Protein AF-A0A4S8LGU5-F1 (afdb_monomer)

Solvent-accessible surface area (backbone atoms only — not comparable to full-atom values): 11257 Å² total; per-residue (Å²): 136,88,89,91,85,83,88,85,84,91,82,89,81,91,75,91,74,92,68,82,79,75,68,78,72,83,74,81,76,80,89,66,81,91,58,53,72,71,56,53,45,39,46,73,50,51,54,79,42,36,88,78,66,39,79,67,40,56,55,53,52,51,53,50,50,52,55,39,56,77,52,76,62,44,67,59,94,80,24,52,68,73,71,65,56,47,43,53,37,57,56,44,37,56,74,63,70,63,66,60,61,85,74,50,74,62,51,38,58,77,8,43,51,92,48,34,85,63,25,42,54,51,18,54,32,62,52,46,51,84,69,53,52,57,48,100,82,64,36,63,50,83,89,64,86,63,79,76,75,63,66,72,61,71,29,43,42,81,47,14,56,53,44,57,56,51,50,52,52,56,44,52,52,54,58,62,77,74,109

Secondary structure (DSSP, 8-state):
----------------------PPP-------TT--HHHHHHHHHHGGGHHHH-HHHHHHHHHHHHHHHHTTT---TT-PPP-TT--HHHHHHHHTTS--SPPPHHHHHHTTGGGHHHHHHHHHHHHS-TTS-B-TTSPBPTT-------GGG---GGGTHHHHHHHHHHHHHHHHHT-

Radius of gy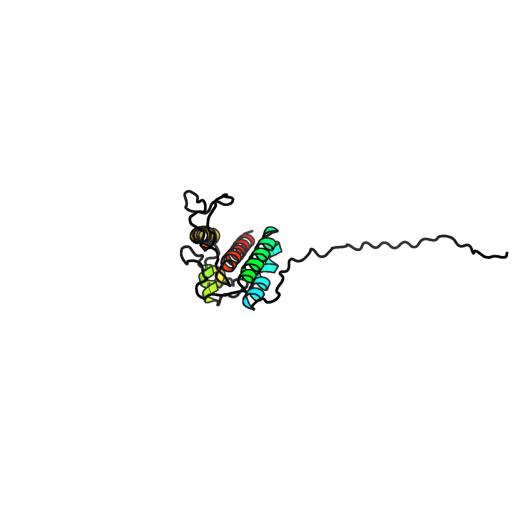ration: 25.74 Å; Cα contacts (8 Å, |Δi|>4): 149; chains: 1; bounding box: 93×63×42 Å

Organism: Dendrothele bispora (strain CBS 962.96) (NCBI:txid1314807)

Sequence (179 aa):
VSPLGTESPTQQVSGGSTHDHTSPTPTFALDCCGWPGWMVAAADYLEPQAGTMGEIWSTLLEEWNIFERWHDFENPKNACYTAAGRPPIVGVWFKGGKRFRALTPKEALDGKIKDLDKTWPLWWSTINPDWRERDNTNKIVLGSDGQGDWLALNKLGPCGILLVIMCLVWWKQLLSDQS

Mean predicted aligned error: 9.74 Å

pLDDT: mean 84.87, std 18.01, range [32.91, 97.0]

Foldseek 3Di:
DDDDDDDDDDDDDDDDDPDPPPPPDPQQDEDCPLPDPQLVQQCVQQSVCDVLVDDVSSVVNRVLVVLCVVVVQDADPPLAFDPVLAQQLVVLCVVVVVGRDDDDPVSCVRSVLVCLVPSLQVSVLVQFDPQADADPVSGGDPPDPGDDDRVSQSGGDSRGVVSNSVSVSSNSVVVVVVD

Structure (mmCIF, N/CA/C/O backbone):
data_AF-A0A4S8LGU5-F1
#
_entry.id   AF-A0A4S8LGU5-F1
#
loop_
_atom_site.group_PDB
_atom_site.id
_atom_site.type_symbol
_atom_site.label_atom_id
_atom_site.label_alt_id
_atom_site.label_comp_id
_atom_site.label_asym_id
_atom_site.label_entity_id
_atom_site.label_seq_id
_atom_site.pdbx_PDB_ins_code
_atom_site.Cartn_x
_atom_site.Cartn_y
_atom_site.Cartn_z
_atom_site.occupancy
_atom_site.B_iso_or_equiv
_atom_site.auth_seq_id
_atom_site.auth_comp_id
_atom_site.auth_asym_id
_atom_site.auth_atom_id
_atom_site.pdbx_PDB_model_num
ATOM 1 N N . VAL A 1 1 ? 75.281 36.074 -16.672 1.00 52.78 1 VAL A N 1
ATOM 2 C CA . VAL A 1 1 ? 75.170 37.493 -16.254 1.00 52.78 1 VAL A CA 1
ATOM 3 C C . VAL A 1 1 ? 74.530 38.244 -17.413 1.00 52.78 1 VAL A C 1
ATOM 5 O O . VAL A 1 1 ? 74.963 37.992 -18.532 1.00 52.78 1 VAL A O 1
ATOM 8 N N . SER A 1 2 ? 73.512 39.073 -17.128 1.00 38.56 2 SER A N 1
ATOM 9 C CA . SER A 1 2 ? 72.532 39.724 -18.044 1.00 38.56 2 SER A CA 1
ATOM 10 C C . SER A 1 2 ? 71.198 38.943 -18.231 1.00 38.56 2 SER A C 1
ATOM 12 O O . SER A 1 2 ? 71.209 37.727 -18.045 1.00 38.56 2 SER A O 1
ATOM 14 N N . PRO A 1 3 ? 70.047 39.621 -18.486 1.00 58.53 3 PRO A N 1
ATOM 15 C CA . PRO A 1 3 ? 69.083 40.038 -17.445 1.00 58.53 3 PRO A CA 1
ATOM 16 C C . PRO A 1 3 ? 67.600 39.899 -17.920 1.00 58.53 3 PRO A C 1
ATOM 18 O O . PRO A 1 3 ? 67.324 39.117 -18.821 1.00 58.53 3 PRO A O 1
ATOM 21 N N . LEU A 1 4 ? 66.700 40.728 -17.362 1.00 36.75 4 LEU A N 1
ATOM 22 C CA . LEU A 1 4 ? 65.302 41.052 -17.732 1.00 36.75 4 LEU A CA 1
ATOM 23 C C . LEU A 1 4 ? 64.187 40.272 -17.009 1.00 36.75 4 LEU A C 1
ATOM 25 O O . LEU A 1 4 ? 63.708 39.242 -17.469 1.00 36.75 4 LEU A O 1
ATOM 29 N N . GLY A 1 5 ? 63.711 40.859 -15.906 1.00 37.34 5 GLY A N 1
ATOM 30 C CA . GLY A 1 5 ? 62.370 40.642 -15.364 1.00 37.34 5 GLY A CA 1
ATOM 31 C C . GLY A 1 5 ? 61.606 41.966 -15.404 1.00 37.34 5 GLY A C 1
ATOM 32 O O . GLY A 1 5 ? 62.040 42.943 -14.798 1.00 37.34 5 GLY A O 1
ATOM 33 N N . THR A 1 6 ? 60.532 41.991 -16.185 1.00 44.94 6 THR A N 1
ATOM 34 C CA . THR A 1 6 ? 59.691 43.146 -16.521 1.00 44.94 6 THR A CA 1
ATOM 35 C C . THR A 1 6 ? 58.651 43.424 -15.431 1.00 44.94 6 THR A C 1
ATOM 37 O O . THR A 1 6 ? 58.059 42.497 -14.882 1.00 44.94 6 THR A O 1
ATOM 40 N N . GLU A 1 7 ? 58.412 44.705 -15.154 1.00 39.94 7 GLU A N 1
ATOM 41 C CA . GLU A 1 7 ? 57.334 45.233 -14.308 1.00 39.94 7 GLU A CA 1
ATOM 42 C C . GLU A 1 7 ? 55.943 45.045 -14.944 1.00 39.94 7 GLU A C 1
ATOM 44 O O . GLU A 1 7 ? 55.801 45.188 -16.159 1.00 39.94 7 GLU A O 1
ATOM 49 N N . SER A 1 8 ? 54.890 44.852 -14.136 1.00 39.22 8 SER A N 1
ATOM 50 C CA . SER A 1 8 ? 53.646 45.641 -14.253 1.00 39.22 8 SER A CA 1
ATOM 51 C C . SER A 1 8 ? 52.657 45.413 -13.095 1.00 39.22 8 SER A C 1
ATOM 53 O O . SER A 1 8 ? 52.675 44.343 -12.484 1.00 39.22 8 SER A O 1
ATOM 55 N N . PRO A 1 9 ? 51.790 46.406 -12.793 1.00 40.59 9 PRO A N 1
ATOM 56 C CA . PRO A 1 9 ? 50.958 46.471 -11.597 1.00 40.59 9 PRO A CA 1
ATOM 57 C C . PRO A 1 9 ? 49.461 46.190 -11.841 1.00 40.59 9 PRO A C 1
ATOM 59 O O . PRO A 1 9 ? 48.946 46.218 -12.955 1.00 40.59 9 PRO A O 1
ATOM 62 N N . THR A 1 10 ? 48.776 45.963 -10.722 1.00 44.22 10 THR A N 1
ATOM 63 C CA . THR A 1 10 ? 47.336 45.806 -10.473 1.00 44.22 10 THR A CA 1
ATOM 64 C C . THR A 1 10 ? 46.408 46.788 -11.205 1.00 44.22 10 THR A C 1
ATOM 66 O O . THR A 1 10 ? 46.589 47.998 -11.093 1.00 44.22 10 THR A O 1
ATOM 69 N N . GLN A 1 11 ? 45.296 46.285 -11.767 1.00 36.84 11 GLN A N 1
ATOM 70 C CA . GLN A 1 11 ? 44.016 47.012 -11.766 1.00 36.84 11 GLN A CA 1
ATOM 71 C C . GLN A 1 11 ? 42.784 46.086 -11.835 1.00 36.84 11 GLN A C 1
ATOM 73 O O . GLN A 1 11 ? 42.754 45.096 -12.560 1.00 36.84 11 GLN A O 1
ATOM 78 N N . GLN A 1 12 ? 41.788 46.441 -11.016 1.00 41.91 12 GLN A N 1
ATOM 79 C CA . GLN A 1 12 ? 40.474 45.824 -10.801 1.00 41.91 12 GLN A CA 1
ATOM 80 C C . GLN A 1 12 ? 39.642 45.615 -12.073 1.00 41.91 12 GLN A C 1
ATOM 82 O O . GLN A 1 12 ? 39.505 46.532 -12.878 1.00 41.91 12 GLN A O 1
ATOM 87 N N . VAL A 1 13 ? 38.897 44.504 -12.110 1.00 35.84 13 VAL A N 1
ATOM 88 C CA . VAL A 1 13 ? 37.562 44.464 -12.723 1.00 35.84 13 VAL A CA 1
ATOM 89 C C . VAL A 1 13 ? 36.585 43.844 -11.728 1.00 35.84 13 VAL A C 1
ATOM 91 O O . VAL A 1 13 ? 36.749 42.716 -11.271 1.00 35.84 13 VAL A O 1
ATOM 94 N N . SER A 1 14 ? 35.591 44.653 -11.373 1.00 44.19 14 SER A N 1
ATOM 95 C CA . SER A 1 14 ? 34.407 44.292 -10.606 1.00 44.19 14 SER A CA 1
ATOM 96 C C . SER A 1 14 ? 33.502 43.404 -11.461 1.00 44.19 14 SER A C 1
ATOM 98 O O . SER A 1 14 ? 33.201 43.752 -12.601 1.00 44.19 14 SER A O 1
ATOM 100 N N . GLY A 1 15 ? 33.055 42.279 -10.912 1.00 32.91 15 GLY A N 1
ATOM 101 C CA . GLY A 1 15 ? 32.087 41.389 -11.542 1.00 32.91 15 GLY A CA 1
ATOM 102 C C . GLY A 1 15 ? 31.271 40.704 -10.462 1.00 32.91 15 GLY A C 1
ATOM 103 O O . GLY A 1 15 ? 31.655 39.650 -9.965 1.00 32.91 15 GLY A O 1
ATOM 104 N N . GLY A 1 16 ? 30.172 41.339 -10.055 1.00 45.22 16 GLY A N 1
ATOM 105 C CA . GLY A 1 16 ? 29.16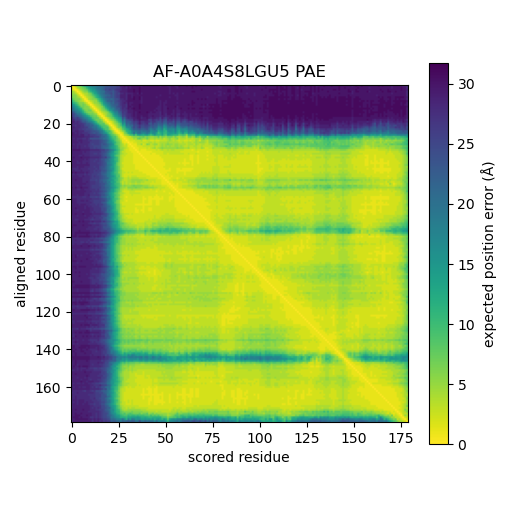1 40.694 -9.231 1.00 45.22 16 GLY A CA 1
ATOM 106 C C . GLY A 1 16 ? 28.587 39.496 -9.978 1.00 45.22 16 GLY A C 1
ATOM 107 O O . GLY A 1 16 ? 28.173 39.616 -11.129 1.00 45.22 16 GLY A O 1
ATOM 108 N N . SER A 1 17 ? 28.560 38.344 -9.321 1.00 36.91 17 SER A N 1
ATOM 109 C CA . SER A 1 17 ? 27.774 37.206 -9.774 1.00 36.91 17 SER A CA 1
ATOM 110 C C . SER A 1 17 ? 27.113 36.574 -8.560 1.00 36.91 17 SER A C 1
ATOM 112 O O . SER A 1 17 ? 27.639 35.675 -7.911 1.00 36.91 17 SER A O 1
ATOM 114 N N . THR A 1 18 ? 25.952 37.124 -8.219 1.00 49.12 18 THR A N 1
ATOM 115 C CA . THR A 1 18 ? 24.884 36.378 -7.565 1.00 49.12 18 THR A CA 1
ATOM 116 C C . THR A 1 18 ? 24.422 35.309 -8.547 1.00 49.12 18 THR A C 1
ATOM 118 O O . THR A 1 18 ? 23.586 35.576 -9.407 1.00 49.12 18 THR A O 1
ATOM 121 N N . HIS A 1 19 ? 24.987 34.113 -8.446 1.00 45.53 19 HIS A N 1
ATOM 122 C CA . HIS A 1 19 ? 24.285 32.920 -8.884 1.00 45.53 19 HIS A CA 1
ATOM 123 C C . HIS A 1 19 ? 23.935 32.124 -7.640 1.00 45.53 19 HIS A C 1
ATOM 125 O O . HIS A 1 19 ? 24.792 31.509 -7.006 1.00 45.53 19 HIS A O 1
ATOM 131 N N . ASP A 1 20 ? 22.651 32.208 -7.294 1.00 47.69 20 ASP A N 1
ATOM 132 C CA . ASP A 1 20 ? 21.954 31.228 -6.483 1.00 47.69 20 ASP A CA 1
ATOM 133 C C . ASP A 1 20 ? 22.363 29.831 -6.945 1.00 47.69 20 ASP A C 1
ATOM 135 O O . ASP A 1 20 ? 21.933 29.337 -7.990 1.00 47.69 20 ASP A O 1
ATOM 139 N N . HIS A 1 21 ? 23.194 29.173 -6.145 1.00 45.38 21 HIS A N 1
ATOM 140 C CA . HIS A 1 21 ? 23.276 27.728 -6.166 1.00 45.38 21 HIS A CA 1
ATOM 141 C C . HIS A 1 21 ? 22.038 27.203 -5.437 1.00 45.38 21 HIS A C 1
ATOM 143 O O . HIS A 1 21 ? 22.097 26.782 -4.284 1.00 45.38 21 HIS A O 1
ATOM 149 N N . THR A 1 22 ? 20.892 27.216 -6.123 1.00 49.59 22 THR A N 1
ATOM 150 C CA . THR A 1 22 ? 19.858 26.220 -5.850 1.00 49.59 22 THR A CA 1
ATOM 151 C C . THR A 1 22 ? 20.441 24.887 -6.300 1.00 49.59 22 THR A C 1
ATOM 153 O O . THR A 1 22 ? 20.295 24.479 -7.451 1.00 49.59 22 THR A O 1
ATOM 156 N N . SER A 1 23 ? 21.194 24.237 -5.412 1.00 45.97 23 SER A N 1
ATOM 157 C CA . SER A 1 23 ? 21.512 22.825 -5.574 1.00 45.97 23 SER A CA 1
ATOM 158 C C . SER A 1 23 ? 20.187 22.101 -5.810 1.00 45.97 23 SER A C 1
ATOM 160 O O . SER A 1 23 ? 19.266 22.303 -5.013 1.00 45.97 23 SER A O 1
ATOM 162 N N . PRO A 1 24 ? 20.035 21.315 -6.891 1.00 52.25 24 PRO A N 1
ATOM 163 C CA . PRO A 1 24 ? 18.843 20.504 -7.047 1.00 52.25 24 PRO A CA 1
ATOM 164 C C . PRO A 1 24 ? 18.758 19.619 -5.809 1.00 52.25 24 PRO A C 1
ATOM 166 O O . PRO A 1 24 ? 19.677 18.845 -5.530 1.00 52.25 24 PRO A O 1
ATOM 169 N N . THR A 1 25 ? 17.689 19.790 -5.030 1.00 51.25 25 THR A N 1
ATOM 170 C CA . THR A 1 25 ? 17.350 18.868 -3.952 1.00 51.25 25 THR A CA 1
ATOM 171 C C . THR A 1 25 ? 17.427 17.467 -4.547 1.00 51.25 25 THR A C 1
ATOM 173 O O . THR A 1 25 ? 16.797 17.249 -5.590 1.00 51.25 25 THR A O 1
ATOM 176 N N . PRO A 1 26 ? 18.222 16.546 -3.973 1.00 53.38 26 PRO A N 1
ATOM 177 C CA . PRO A 1 26 ? 18.333 15.202 -4.509 1.00 53.38 26 PRO A CA 1
ATOM 178 C C . PRO A 1 26 ? 16.923 14.628 -4.612 1.00 53.38 26 PRO A C 1
ATOM 180 O O . PRO A 1 26 ? 16.218 14.465 -3.617 1.00 53.38 26 PRO A O 1
ATOM 183 N N . THR A 1 27 ? 16.479 14.442 -5.852 1.00 71.31 27 THR A N 1
ATOM 184 C CA . THR A 1 27 ? 15.183 13.851 -6.143 1.00 71.31 27 THR A CA 1
ATOM 185 C C . THR A 1 27 ? 15.343 12.377 -5.837 1.00 71.31 27 THR A C 1
ATOM 187 O O . THR A 1 27 ? 16.188 11.713 -6.433 1.00 71.31 27 THR A O 1
ATOM 190 N N . PHE A 1 28 ? 14.605 11.904 -4.838 1.00 80.62 28 PHE A N 1
ATOM 191 C CA . PHE A 1 28 ? 14.534 10.489 -4.517 1.00 80.62 28 PHE A CA 1
ATOM 192 C C . PHE A 1 28 ?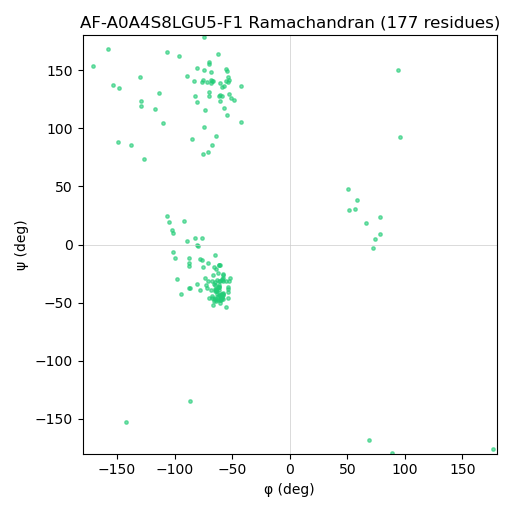 14.169 9.693 -5.778 1.00 80.62 28 PHE A C 1
ATOM 194 O O . PHE A 1 28 ? 13.213 10.055 -6.462 1.00 80.62 28 PHE A O 1
ATOM 201 N N . ALA A 1 29 ? 14.937 8.645 -6.075 1.00 85.88 29 ALA A N 1
ATOM 202 C CA . ALA A 1 29 ? 14.704 7.749 -7.202 1.00 85.88 29 ALA A CA 1
ATOM 203 C C . ALA A 1 29 ? 15.179 6.338 -6.841 1.00 85.88 29 ALA A C 1
ATOM 205 O O . ALA A 1 29 ? 16.272 6.169 -6.292 1.00 85.88 29 ALA A O 1
ATOM 206 N N . LEU A 1 30 ? 14.367 5.331 -7.149 1.00 88.94 30 LEU A N 1
ATOM 207 C CA . LEU A 1 30 ? 14.681 3.932 -6.880 1.00 88.94 30 LEU A CA 1
ATOM 208 C C . LEU A 1 30 ? 15.615 3.342 -7.952 1.00 88.94 30 LEU A C 1
ATOM 210 O O . LEU A 1 30 ? 15.602 3.735 -9.118 1.00 88.94 30 LEU A O 1
ATOM 214 N N . ASP A 1 31 ? 16.414 2.340 -7.571 1.00 90.56 31 ASP A N 1
ATOM 215 C CA . ASP A 1 31 ? 17.139 1.513 -8.543 1.00 90.56 31 ASP A CA 1
ATOM 216 C C . ASP A 1 31 ? 16.172 0.547 -9.246 1.00 90.56 31 ASP A C 1
ATOM 218 O O . ASP A 1 31 ? 15.830 -0.514 -8.713 1.00 90.56 31 ASP A O 1
ATOM 222 N N . CYS A 1 32 ? 15.780 0.908 -10.468 1.00 90.38 32 CYS A N 1
ATOM 223 C CA . CYS A 1 32 ? 14.831 0.159 -11.291 1.00 90.38 32 CYS A CA 1
ATOM 224 C C . CYS A 1 32 ? 15.447 -1.022 -12.066 1.00 90.38 32 CYS A C 1
ATOM 226 O O . CYS A 1 32 ? 14.779 -1.623 -12.915 1.00 90.38 32 CYS A O 1
ATOM 228 N N . CYS A 1 33 ? 16.726 -1.350 -11.851 1.00 91.88 33 CYS A N 1
ATOM 229 C CA . CYS A 1 33 ? 17.395 -2.412 -12.599 1.00 91.88 33 CYS A CA 1
ATOM 230 C C . CYS A 1 33 ? 16.683 -3.768 -12.429 1.00 91.88 33 CYS A C 1
ATOM 232 O O . CYS A 1 33 ? 16.434 -4.230 -11.315 1.00 91.88 33 CYS A O 1
ATOM 234 N N . GLY A 1 34 ? 16.359 -4.417 -13.554 1.00 91.69 34 GLY A N 1
ATOM 235 C CA . GLY A 1 34 ? 15.733 -5.744 -13.582 1.00 91.69 34 GLY A CA 1
ATOM 236 C C . GLY A 1 34 ? 14.251 -5.778 -13.199 1.00 91.69 34 GLY A C 1
ATOM 237 O O . GLY A 1 34 ? 13.676 -6.862 -13.130 1.00 91.69 34 GLY A O 1
ATOM 238 N N . TRP A 1 35 ? 13.618 -4.626 -12.967 1.00 96.06 35 TRP A N 1
ATOM 239 C CA . TRP A 1 35 ? 12.231 -4.591 -12.525 1.00 96.06 35 TRP A CA 1
ATOM 240 C C . TRP A 1 35 ? 11.239 -5.102 -13.577 1.00 96.06 35 TRP A C 1
ATOM 242 O O . TRP A 1 35 ? 11.335 -4.761 -14.762 1.00 96.06 35 TRP A O 1
ATOM 252 N N . PRO A 1 36 ? 10.202 -5.844 -13.154 1.00 95.81 36 PRO A N 1
ATOM 253 C CA . PRO A 1 36 ? 9.061 -6.124 -14.007 1.00 95.81 36 PRO A CA 1
ATOM 254 C C . PRO A 1 36 ? 8.221 -4.857 -14.225 1.00 95.81 36 PRO A C 1
ATOM 256 O O . PRO A 1 36 ? 8.159 -3.962 -13.380 1.00 95.81 36 PRO A O 1
ATOM 259 N N . GLY A 1 37 ? 7.474 -4.812 -15.332 1.00 95.06 37 GLY A N 1
ATOM 260 C CA . GLY A 1 37 ? 6.710 -3.618 -15.718 1.00 95.06 37 GLY A CA 1
ATOM 261 C C . GLY A 1 37 ? 5.680 -3.131 -14.687 1.00 95.06 37 GLY A C 1
ATOM 262 O O . GLY A 1 37 ? 5.374 -1.945 -14.650 1.00 95.06 37 GLY A O 1
ATOM 263 N N . TRP A 1 38 ? 5.160 -4.008 -13.819 1.00 94.00 38 TRP A N 1
ATOM 264 C CA . TRP A 1 38 ? 4.237 -3.595 -12.755 1.00 94.00 38 TRP A CA 1
ATOM 265 C C . TRP A 1 38 ? 4.932 -2.797 -11.645 1.00 94.00 38 TRP A C 1
ATOM 267 O O . TRP A 1 38 ? 4.298 -1.930 -11.054 1.00 94.00 38 TRP A O 1
ATOM 277 N N . MET A 1 39 ? 6.207 -3.077 -11.372 1.00 95.69 39 MET A N 1
ATOM 278 C CA . MET A 1 39 ? 6.980 -2.390 -10.339 1.00 95.69 39 MET A CA 1
ATOM 279 C C . MET A 1 39 ? 7.439 -1.022 -10.840 1.00 95.69 39 MET A C 1
ATOM 281 O O . MET A 1 39 ? 7.296 -0.043 -10.117 1.00 95.69 39 MET A O 1
ATOM 285 N N . VAL A 1 40 ? 7.835 -0.937 -12.120 1.00 96.19 40 VAL A N 1
ATOM 286 C CA . VAL A 1 40 ? 8.073 0.343 -12.815 1.00 96.19 40 VAL A CA 1
ATOM 287 C C . VAL A 1 40 ? 6.827 1.226 -12.744 1.00 96.19 40 VAL A C 1
ATOM 289 O O . VAL A 1 40 ? 6.883 2.331 -12.221 1.00 96.19 40 VAL A O 1
ATOM 292 N N . ALA A 1 41 ? 5.669 0.703 -13.163 1.00 96.00 41 ALA A N 1
ATOM 293 C CA . ALA A 1 41 ? 4.419 1.461 -13.127 1.00 96.00 41 ALA A CA 1
ATOM 294 C C . ALA A 1 41 ? 4.006 1.881 -11.702 1.00 96.00 41 ALA A C 1
ATOM 296 O O . ALA A 1 41 ? 3.370 2.918 -11.524 1.00 96.00 41 ALA A O 1
ATOM 297 N N . ALA A 1 42 ? 4.335 1.077 -10.687 1.00 96.25 42 ALA A N 1
ATOM 298 C CA . ALA A 1 42 ? 4.098 1.433 -9.296 1.00 96.25 42 ALA A CA 1
ATOM 299 C C . ALA A 1 42 ? 5.023 2.567 -8.831 1.00 96.25 42 ALA A C 1
ATOM 301 O O . ALA A 1 42 ? 4.533 3.526 -8.241 1.00 96.25 42 ALA A O 1
ATOM 302 N N . ALA A 1 43 ? 6.322 2.500 -9.124 1.00 95.69 43 ALA A N 1
ATOM 303 C CA . ALA A 1 43 ? 7.273 3.549 -8.763 1.00 95.69 43 ALA A CA 1
ATOM 304 C C . ALA A 1 43 ? 6.964 4.881 -9.456 1.00 95.69 43 ALA A C 1
ATOM 306 O O . ALA A 1 43 ? 6.901 5.900 -8.771 1.00 95.69 43 ALA A O 1
ATOM 307 N N . ASP A 1 44 ? 6.623 4.859 -10.751 1.00 95.38 44 ASP A N 1
ATOM 308 C CA . ASP A 1 44 ? 6.184 6.047 -11.505 1.00 95.38 44 ASP A CA 1
ATOM 309 C C . ASP A 1 44 ? 5.024 6.781 -10.806 1.00 95.38 44 ASP A C 1
ATOM 311 O O . ASP A 1 44 ? 4.884 8.002 -10.899 1.00 95.38 44 ASP A O 1
ATOM 315 N N . TYR A 1 45 ? 4.173 6.039 -10.091 1.00 95.69 45 TYR A N 1
ATOM 316 C CA . TYR A 1 45 ? 3.076 6.599 -9.309 1.00 95.69 45 TYR A CA 1
ATOM 317 C C . TYR A 1 45 ? 3.480 7.011 -7.881 1.00 95.69 45 TYR A C 1
ATOM 319 O O . TYR A 1 45 ? 2.966 8.015 -7.373 1.00 95.69 45 TYR A O 1
ATOM 327 N N . LEU A 1 46 ? 4.357 6.247 -7.222 1.00 95.62 46 LEU A N 1
ATOM 328 C CA . LEU A 1 46 ? 4.699 6.388 -5.800 1.00 95.62 46 LEU A CA 1
ATOM 329 C C . LEU A 1 46 ? 5.837 7.380 -5.519 1.00 95.62 46 LEU A C 1
ATOM 331 O O . LEU A 1 46 ? 5.763 8.095 -4.518 1.00 95.62 46 LEU A O 1
ATOM 335 N N . GLU A 1 47 ? 6.864 7.453 -6.367 1.00 94.31 47 GLU A N 1
ATOM 336 C CA . GLU A 1 47 ? 8.000 8.372 -6.184 1.00 94.31 47 GLU A CA 1
ATOM 337 C C . GLU A 1 47 ? 7.563 9.846 -6.138 1.00 94.31 47 GLU A C 1
ATOM 339 O O . GLU A 1 47 ? 7.963 10.549 -5.203 1.00 94.31 47 GLU A O 1
ATOM 344 N N . PRO A 1 48 ? 6.654 10.329 -7.017 1.00 92.94 48 PRO A N 1
ATOM 345 C CA . PRO A 1 48 ? 6.175 11.711 -6.950 1.00 92.94 48 PRO A CA 1
ATOM 346 C C . PRO A 1 48 ? 5.447 12.059 -5.643 1.00 92.94 48 PRO A C 1
ATOM 348 O O . PRO A 1 48 ? 5.287 13.235 -5.323 1.00 92.94 48 PRO A O 1
ATOM 351 N N . GLN A 1 49 ? 5.000 11.060 -4.869 1.00 91.88 49 GLN A N 1
ATOM 352 C CA . GLN A 1 49 ? 4.308 11.287 -3.598 1.00 91.88 49 GLN A CA 1
ATOM 353 C C . GLN A 1 49 ? 5.269 11.647 -2.454 1.00 91.88 49 GLN A C 1
ATOM 355 O O . GLN A 1 49 ? 4.801 12.126 -1.418 1.00 91.88 49 GLN A O 1
ATOM 360 N N . ALA A 1 50 ? 6.589 11.475 -2.620 1.00 91.25 50 ALA A N 1
ATOM 361 C CA . ALA A 1 50 ? 7.585 11.688 -1.563 1.00 91.25 50 ALA A CA 1
ATOM 362 C C . ALA A 1 50 ? 7.485 13.072 -0.902 1.00 91.25 50 ALA A C 1
ATOM 364 O O . ALA A 1 50 ? 7.508 13.175 0.324 1.00 91.25 50 ALA A O 1
ATOM 365 N N . GLY A 1 51 ? 7.251 14.124 -1.696 1.00 87.69 51 GLY A N 1
ATOM 366 C CA . GLY A 1 51 ? 7.085 15.488 -1.181 1.00 87.69 51 GLY A CA 1
ATOM 367 C C . GLY A 1 51 ? 5.881 15.666 -0.245 1.00 87.69 51 GLY A C 1
ATOM 368 O O . GLY A 1 51 ? 5.884 16.557 0.598 1.00 87.69 51 GLY A O 1
ATOM 369 N N . THR A 1 52 ? 4.861 14.810 -0.357 1.00 89.56 52 THR A N 1
ATOM 370 C CA . THR A 1 52 ? 3.649 14.863 0.484 1.00 89.56 52 THR A CA 1
ATOM 371 C C . THR A 1 52 ? 3.686 13.886 1.658 1.00 89.56 52 THR A C 1
ATOM 373 O O . THR A 1 52 ? 3.082 14.153 2.700 1.00 89.56 52 THR A O 1
ATOM 376 N N . MET A 1 53 ? 4.386 12.760 1.503 1.00 91.56 53 MET A N 1
ATOM 377 C CA . MET A 1 53 ? 4.417 11.665 2.477 1.00 91.56 53 MET A CA 1
ATOM 378 C C . MET A 1 53 ? 5.506 11.840 3.549 1.00 91.56 53 MET A C 1
ATOM 380 O O . MET A 1 53 ? 5.390 11.251 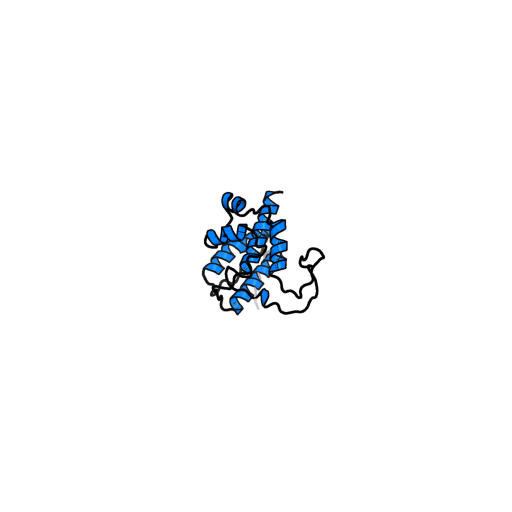4.623 1.00 91.56 53 MET A O 1
ATOM 384 N N . GLY A 1 54 ? 6.507 12.692 3.300 1.00 88.81 54 GLY A N 1
ATOM 385 C CA . GLY A 1 54 ? 7.576 13.019 4.249 1.00 88.81 54 GLY A CA 1
ATOM 386 C C . GLY A 1 54 ? 8.785 12.083 4.164 1.00 88.81 54 GLY A C 1
ATOM 387 O O . GLY A 1 54 ? 8.820 11.160 3.359 1.00 88.81 54 GLY A O 1
ATOM 388 N N . GLU A 1 55 ? 9.790 12.323 5.008 1.00 85.69 55 GLU A N 1
ATOM 389 C CA . GLU A 1 55 ? 11.130 11.717 4.883 1.00 85.69 55 GLU A CA 1
ATOM 390 C C . GLU A 1 55 ? 11.141 10.182 4.991 1.00 85.69 55 GLU A C 1
ATOM 392 O O . GLU A 1 55 ? 11.865 9.516 4.255 1.00 85.69 55 GLU A O 1
ATOM 397 N N . ILE A 1 56 ? 10.287 9.602 5.843 1.00 91.56 56 ILE A N 1
ATOM 398 C CA . ILE A 1 56 ? 10.183 8.140 6.034 1.00 91.56 56 ILE A CA 1
ATOM 399 C C . ILE A 1 56 ? 9.668 7.430 4.767 1.00 91.56 56 ILE A C 1
ATOM 401 O O . ILE A 1 56 ? 9.866 6.227 4.600 1.00 91.56 56 ILE A O 1
ATOM 405 N N . TRP A 1 57 ? 9.018 8.157 3.854 1.00 95.00 57 TRP A N 1
ATOM 406 C CA . TRP A 1 57 ? 8.466 7.589 2.627 1.00 95.00 57 TRP A CA 1
ATOM 407 C C . TRP A 1 57 ? 9.533 6.994 1.714 1.00 95.00 57 TRP A C 1
ATOM 409 O O . TRP A 1 57 ? 9.358 5.884 1.217 1.00 95.00 57 TRP A O 1
ATOM 419 N N . SER A 1 58 ? 10.642 7.707 1.525 1.00 93.56 58 SER A N 1
ATOM 420 C CA . SER A 1 58 ? 11.753 7.243 0.693 1.00 93.56 58 SER A CA 1
ATOM 421 C C . SER A 1 58 ? 12.318 5.928 1.225 1.00 93.56 58 SER A C 1
ATOM 423 O O . SER A 1 58 ? 12.432 4.963 0.476 1.00 93.56 58 SER A O 1
ATOM 425 N N . THR A 1 59 ? 12.538 5.846 2.542 1.00 94.38 59 THR A N 1
ATOM 426 C CA . THR A 1 59 ? 12.974 4.612 3.208 1.00 94.38 59 THR A CA 1
ATOM 427 C C . THR A 1 59 ? 11.961 3.483 3.026 1.00 94.38 59 THR A C 1
ATOM 429 O O . THR A 1 59 ? 12.342 2.367 2.697 1.00 94.38 59 THR A O 1
ATOM 432 N N . LEU A 1 60 ? 10.659 3.750 3.175 1.00 96.12 60 LEU A N 1
ATOM 433 C CA . LEU A 1 60 ? 9.623 2.736 2.944 1.00 96.12 60 LEU A CA 1
ATOM 434 C C . LEU A 1 60 ? 9.673 2.173 1.515 1.00 96.12 60 LEU A C 1
ATOM 436 O O . LEU A 1 60 ? 9.519 0.967 1.327 1.00 96.12 60 LEU A O 1
ATOM 440 N N . LEU A 1 61 ? 9.866 3.032 0.512 1.00 96.62 61 LEU A N 1
ATOM 441 C CA . LEU A 1 61 ? 9.944 2.607 -0.884 1.00 96.62 61 LEU A CA 1
ATOM 442 C C . LEU A 1 61 ? 11.245 1.855 -1.198 1.00 96.62 61 LEU A C 1
ATOM 444 O O . LEU A 1 61 ? 11.207 0.883 -1.952 1.00 96.62 61 LEU A O 1
ATOM 448 N N . GLU A 1 62 ? 12.372 2.257 -0.609 1.00 95.12 62 GLU A N 1
ATOM 449 C CA . GLU A 1 62 ? 13.648 1.534 -0.709 1.00 95.12 62 GLU A CA 1
ATOM 450 C C . GLU A 1 62 ? 13.544 0.129 -0.106 1.00 95.12 62 GLU A C 1
ATOM 452 O O . GLU A 1 62 ? 13.905 -0.849 -0.761 1.00 95.12 62 GLU A O 1
ATOM 457 N N . GLU A 1 63 ? 12.984 0.011 1.098 1.00 96.00 63 GLU A N 1
ATOM 458 C CA . GLU A 1 63 ? 12.788 -1.274 1.776 1.00 96.00 63 GLU A CA 1
ATOM 459 C C . GLU A 1 63 ? 11.813 -2.173 1.012 1.00 96.00 63 GLU A C 1
ATOM 461 O O . GLU A 1 63 ? 12.051 -3.371 0.858 1.00 96.00 63 GLU A O 1
ATOM 466 N N . TRP A 1 64 ? 10.738 -1.605 0.458 1.00 96.31 64 TRP A N 1
ATOM 467 C CA . TRP A 1 64 ? 9.851 -2.342 -0.439 1.00 96.31 64 TRP A CA 1
ATOM 468 C C . TRP A 1 64 ? 10.587 -2.843 -1.691 1.00 96.31 64 TRP A C 1
ATOM 470 O O . TRP A 1 64 ? 10.420 -4.005 -2.066 1.00 96.31 64 TRP A O 1
ATOM 480 N N . ASN A 1 65 ? 11.435 -2.015 -2.312 1.00 96.00 65 ASN A N 1
ATOM 481 C CA . ASN A 1 65 ? 12.233 -2.429 -3.467 1.00 96.00 65 ASN A CA 1
ATOM 482 C C . ASN A 1 65 ? 13.182 -3.588 -3.128 1.00 96.00 65 ASN A C 1
ATOM 484 O O . ASN A 1 65 ? 13.221 -4.587 -3.847 1.00 96.00 65 ASN A O 1
ATOM 488 N N . ILE A 1 66 ? 13.913 -3.480 -2.016 1.00 96.06 66 ILE A N 1
ATOM 489 C CA . ILE A 1 66 ? 14.807 -4.537 -1.526 1.00 96.06 66 ILE A CA 1
ATOM 490 C C . ILE A 1 66 ? 14.018 -5.821 -1.263 1.00 96.06 66 ILE A C 1
ATOM 492 O O . ILE A 1 66 ? 14.435 -6.897 -1.694 1.00 96.06 66 ILE A O 1
ATOM 496 N N . PHE A 1 67 ? 12.864 -5.709 -0.604 1.00 95.69 67 PHE A N 1
ATOM 497 C CA . PHE A 1 67 ? 12.002 -6.839 -0.277 1.00 95.69 67 PHE A CA 1
ATOM 498 C C . PHE A 1 67 ? 11.522 -7.598 -1.522 1.00 95.69 67 PHE A C 1
ATOM 500 O O . PHE A 1 67 ? 11.636 -8.824 -1.564 1.00 95.69 67 PHE A O 1
ATOM 507 N N . GLU A 1 68 ? 11.028 -6.902 -2.550 1.00 96.56 68 GLU A N 1
ATOM 508 C CA . GLU A 1 68 ? 10.584 -7.548 -3.796 1.00 96.56 68 GLU A CA 1
ATOM 509 C C . GLU A 1 68 ? 11.766 -8.133 -4.580 1.00 96.56 68 GLU A C 1
ATOM 511 O O . GLU A 1 68 ? 11.666 -9.237 -5.116 1.00 96.56 68 GLU A O 1
ATOM 516 N N . ARG A 1 69 ? 12.910 -7.433 -4.611 1.00 95.62 69 ARG A N 1
ATOM 517 C CA . ARG A 1 69 ? 14.129 -7.914 -5.278 1.00 95.62 69 ARG A CA 1
ATOM 518 C C . ARG A 1 69 ? 14.676 -9.181 -4.626 1.00 95.62 69 ARG A C 1
ATOM 520 O O . ARG A 1 69 ? 15.129 -10.072 -5.334 1.00 95.62 69 ARG A O 1
ATOM 527 N N . TRP A 1 70 ? 14.617 -9.287 -3.299 1.00 95.50 70 TRP A N 1
ATOM 528 C CA . TRP A 1 70 ? 15.055 -10.486 -2.577 1.00 95.50 70 TRP A CA 1
ATOM 529 C C . TRP A 1 70 ? 14.218 -11.729 -2.914 1.00 95.50 70 TRP A C 1
ATOM 531 O O . TRP A 1 70 ? 14.690 -12.851 -2.749 1.00 95.50 70 TRP A O 1
ATOM 541 N N . HIS A 1 71 ? 13.006 -11.526 -3.431 1.00 94.25 71 HIS A N 1
ATOM 542 C CA . HIS A 1 71 ? 12.125 -12.586 -3.909 1.00 94.25 71 HIS A CA 1
ATOM 543 C C . HIS A 1 71 ? 12.041 -12.639 -5.442 1.00 94.25 71 HIS A C 1
ATOM 545 O O . HIS A 1 71 ? 11.027 -13.080 -5.980 1.00 94.25 71 HIS A O 1
ATOM 551 N N . ASP A 1 72 ? 13.058 -12.137 -6.153 1.00 94.88 72 ASP A N 1
ATOM 552 C CA . ASP A 1 72 ? 13.141 -12.152 -7.621 1.00 94.88 72 ASP A CA 1
ATOM 553 C C . ASP A 1 72 ? 11.890 -11.582 -8.324 1.00 94.88 72 ASP A C 1
ATOM 555 O O . ASP A 1 72 ? 11.525 -11.978 -9.435 1.00 94.88 72 ASP A O 1
ATOM 559 N N . PHE A 1 73 ? 11.213 -10.634 -7.666 1.00 93.88 73 PHE A N 1
ATOM 560 C CA . PHE A 1 73 ? 9.971 -10.011 -8.124 1.00 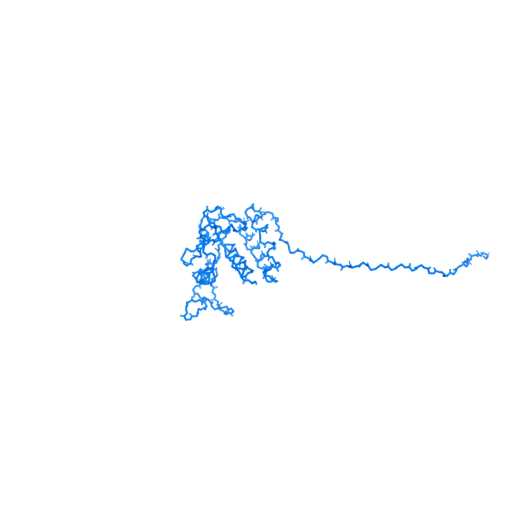93.88 73 PHE A CA 1
ATOM 561 C C . PHE A 1 73 ? 8.831 -11.005 -8.409 1.00 93.88 73 PHE A C 1
ATOM 563 O O . PHE A 1 73 ? 7.981 -10.766 -9.282 1.00 93.88 73 PHE A O 1
ATOM 570 N N . GLU A 1 74 ? 8.798 -12.127 -7.687 1.00 92.44 74 GLU A N 1
ATOM 571 C CA . GLU A 1 74 ? 7.730 -13.112 -7.792 1.00 92.44 74 GLU A CA 1
ATOM 572 C C . GLU A 1 74 ? 6.345 -12.473 -7.595 1.00 92.44 74 GLU A C 1
ATOM 574 O O . GLU A 1 74 ? 6.103 -11.648 -6.716 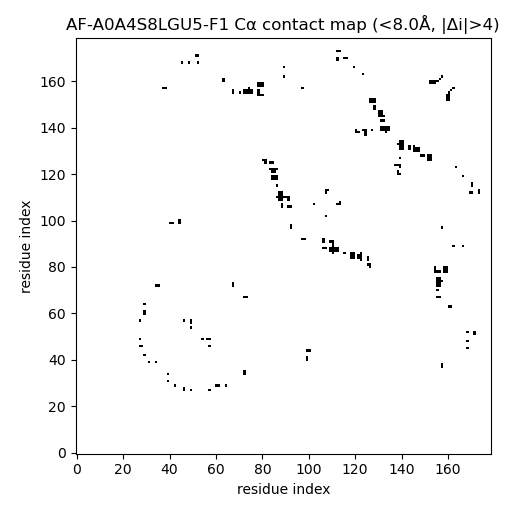1.00 92.44 74 GLU A O 1
ATOM 579 N N . ASN A 1 75 ? 5.375 -12.908 -8.403 1.00 89.75 75 ASN A N 1
ATOM 580 C CA . ASN A 1 75 ? 3.985 -12.460 -8.302 1.00 89.75 75 ASN A CA 1
ATOM 581 C C . ASN A 1 75 ? 3.040 -13.668 -8.200 1.00 89.75 75 ASN A C 1
ATOM 583 O O . ASN A 1 75 ? 2.365 -14.029 -9.177 1.00 89.75 75 ASN A O 1
ATOM 587 N N . PRO A 1 76 ? 3.000 -14.343 -7.037 1.00 88.81 76 PRO A N 1
ATOM 588 C CA . PRO A 1 76 ? 2.164 -15.513 -6.860 1.00 88.81 76 PRO A CA 1
ATOM 589 C C . PRO A 1 76 ? 0.681 -15.133 -6.868 1.00 88.81 76 PRO A C 1
ATOM 591 O O . PRO A 1 76 ? 0.250 -14.155 -6.256 1.00 88.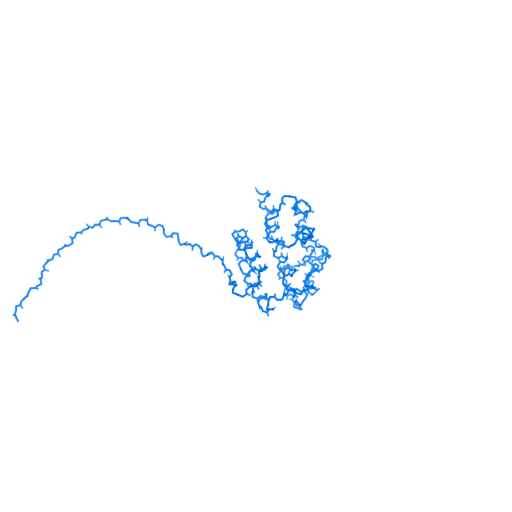81 76 PRO A O 1
ATOM 594 N N . LYS A 1 77 ? -0.154 -15.978 -7.483 1.00 81.75 77 LYS A N 1
ATOM 595 C CA . LYS A 1 77 ? -1.611 -15.749 -7.580 1.00 81.75 77 LYS A CA 1
ATOM 596 C C . LYS A 1 77 ? -2.308 -15.600 -6.217 1.00 81.75 77 LYS A C 1
ATOM 598 O O . LYS A 1 77 ? -3.331 -14.927 -6.135 1.00 81.75 77 LYS A O 1
ATOM 603 N N . ASN A 1 78 ? -1.743 -16.187 -5.160 1.00 80.00 78 ASN A N 1
ATOM 604 C CA . ASN A 1 78 ? -2.306 -16.213 -3.804 1.00 80.00 78 ASN A CA 1
ATOM 605 C C . ASN A 1 78 ? -1.597 -15.251 -2.831 1.00 80.00 78 ASN A C 1
ATOM 607 O O . ASN A 1 78 ? -1.705 -15.407 -1.616 1.00 80.00 78 ASN A O 1
ATOM 611 N N . ALA A 1 79 ? -0.868 -14.258 -3.348 1.00 86.44 79 ALA A N 1
ATOM 612 C CA . ALA A 1 79 ? -0.119 -13.309 -2.528 1.00 86.44 79 ALA A CA 1
ATOM 613 C C . ALA A 1 79 ? -0.973 -12.174 -1.935 1.00 86.44 79 ALA A C 1
ATOM 615 O O . ALA A 1 79 ? -0.453 -11.329 -1.225 1.00 86.44 79 ALA A O 1
ATOM 616 N N . CYS A 1 80 ? -2.280 -12.106 -2.196 1.00 92.44 80 CYS A N 1
ATOM 617 C CA . CYS A 1 80 ? -3.101 -11.034 -1.629 1.00 92.44 80 CYS A CA 1
ATOM 618 C C . CYS A 1 80 ? -3.406 -11.293 -0.143 1.00 92.44 80 CYS A C 1
ATOM 620 O O . CYS A 1 80 ? -3.754 -12.411 0.244 1.00 92.44 80 CYS A O 1
ATOM 622 N N . TYR A 1 81 ? -3.366 -10.243 0.676 1.00 94.81 81 TYR A N 1
ATOM 623 C CA . TYR A 1 81 ? -3.873 -10.303 2.048 1.00 94.81 81 TYR A CA 1
ATOM 624 C C . TYR A 1 81 ? -5.380 -10.608 2.108 1.00 94.81 81 TYR A C 1
ATOM 626 O O . TYR A 1 81 ? -6.119 -10.449 1.125 1.00 94.81 81 TYR A O 1
ATOM 634 N N . THR A 1 82 ? -5.845 -11.007 3.298 1.00 94.38 82 THR A N 1
ATOM 635 C CA . THR A 1 82 ? -7.260 -11.303 3.555 1.00 94.38 82 THR A CA 1
ATOM 636 C C . THR A 1 82 ? -8.184 -10.138 3.187 1.00 94.38 82 THR A C 1
ATOM 638 O O . THR A 1 82 ? -7.835 -8.956 3.262 1.00 94.38 82 THR A O 1
ATOM 641 N N . ALA A 1 83 ? -9.401 -10.503 2.776 1.00 94.88 83 ALA A N 1
ATOM 642 C CA . ALA A 1 83 ? -10.479 -9.570 2.490 1.00 94.88 83 ALA A CA 1
ATOM 643 C C . ALA A 1 83 ? -11.139 -8.989 3.741 1.00 94.88 83 ALA A C 1
ATOM 645 O O . ALA A 1 83 ? -11.824 -7.973 3.634 1.00 94.88 83 ALA A O 1
ATOM 646 N N . ALA A 1 84 ? -10.980 -9.645 4.890 1.00 95.00 84 ALA A N 1
ATOM 647 C CA . ALA A 1 84 ? -11.643 -9.255 6.124 1.00 95.00 84 ALA A CA 1
ATOM 648 C C . ALA A 1 84 ? -11.224 -7.836 6.533 1.00 95.00 84 ALA A C 1
ATOM 650 O O . ALA A 1 84 ? -10.038 -7.544 6.644 1.00 95.00 84 ALA A O 1
ATOM 651 N N . GLY A 1 85 ? -12.201 -6.940 6.692 1.00 92.88 85 GLY A N 1
ATOM 652 C CA . GLY A 1 85 ? -11.971 -5.537 7.056 1.00 92.88 85 GLY A CA 1
ATOM 653 C C . GLY A 1 85 ? -11.360 -4.657 5.958 1.00 92.88 85 GLY A C 1
ATOM 654 O O . GLY A 1 85 ? -11.220 -3.459 6.175 1.00 92.88 85 GLY A O 1
ATOM 655 N N . ARG A 1 86 ? -11.024 -5.212 4.784 1.00 95.94 86 ARG A N 1
ATOM 656 C CA . ARG A 1 86 ? -10.319 -4.502 3.706 1.00 95.94 86 ARG A CA 1
ATOM 657 C C . ARG A 1 86 ? -11.084 -3.264 3.216 1.00 95.94 86 ARG A C 1
ATOM 659 O O . ARG A 1 86 ? -12.279 -3.386 2.931 1.00 95.94 86 ARG A O 1
ATOM 666 N N . PRO A 1 87 ? -10.409 -2.111 3.019 1.00 97.00 87 PRO A N 1
ATOM 667 C CA . PRO A 1 87 ? -11.065 -0.917 2.504 1.00 97.00 87 PRO A CA 1
ATOM 668 C C . PRO A 1 87 ? -11.741 -1.154 1.142 1.00 97.00 87 PRO A C 1
ATOM 670 O O . PRO A 1 87 ? -11.126 -1.760 0.254 1.00 97.00 87 PRO A O 1
ATOM 673 N N . PRO A 1 88 ? -12.974 -0.654 0.921 1.00 96.50 88 PRO A N 1
ATOM 674 C CA . PRO A 1 88 ? -13.700 -0.871 -0.333 1.00 96.50 88 PRO A CA 1
ATOM 675 C C . PRO A 1 88 ? -12.961 -0.347 -1.572 1.00 96.50 88 PRO A C 1
ATOM 677 O O . PRO A 1 88 ? -13.076 -0.940 -2.648 1.00 96.50 88 PRO A O 1
ATOM 680 N N . ILE A 1 89 ? -12.149 0.706 -1.417 1.00 96.44 89 ILE A N 1
ATOM 681 C CA . ILE A 1 89 ? -11.333 1.280 -2.492 1.00 96.44 89 ILE A CA 1
ATOM 682 C C . ILE A 1 89 ? -10.366 0.266 -3.109 1.00 96.44 89 ILE A C 1
ATOM 684 O O . ILE A 1 89 ? -10.151 0.276 -4.319 1.00 96.44 89 ILE A O 1
ATOM 688 N N . VAL A 1 90 ? -9.878 -0.699 -2.327 1.00 96.19 90 VAL A N 1
ATOM 689 C CA . VAL A 1 90 ? -9.045 -1.785 -2.854 1.00 96.19 90 VAL A CA 1
ATOM 690 C C . VAL A 1 90 ? -9.830 -2.660 -3.832 1.00 96.19 90 VAL A C 1
ATOM 692 O O . VAL A 1 90 ? -9.308 -3.078 -4.862 1.00 96.19 90 VAL A O 1
ATOM 695 N N . GLY A 1 91 ? -11.106 -2.921 -3.539 1.00 95.62 91 GLY A N 1
ATOM 696 C CA . GLY A 1 91 ? -11.985 -3.673 -4.432 1.00 95.62 91 GLY A CA 1
ATOM 697 C C . GLY A 1 91 ? -12.231 -2.942 -5.753 1.00 95.62 91 GLY A C 1
ATOM 698 O O . GLY A 1 91 ? -12.255 -3.577 -6.808 1.00 95.62 91 GLY A O 1
ATOM 699 N N . VAL A 1 92 ? -12.367 -1.614 -5.711 1.00 96.44 92 VAL A N 1
ATOM 700 C CA . VAL A 1 92 ? -12.451 -0.770 -6.915 1.00 96.44 92 VAL A CA 1
ATOM 701 C C . VAL A 1 92 ? -11.151 -0.847 -7.713 1.00 96.44 92 VAL A C 1
ATOM 703 O O . VAL A 1 92 ? -11.189 -1.109 -8.914 1.00 96.44 92 VAL A O 1
ATOM 706 N N . TRP A 1 93 ? -10.004 -0.725 -7.045 1.00 96.38 93 TRP A N 1
ATOM 707 C CA . TRP A 1 93 ? -8.692 -0.829 -7.678 1.00 96.38 93 TRP A CA 1
ATOM 708 C C . TRP A 1 93 ? -8.461 -2.189 -8.353 1.00 96.38 93 TRP A C 1
ATOM 710 O O . TRP A 1 93 ? -8.012 -2.253 -9.500 1.00 96.38 93 TRP A O 1
ATOM 720 N N . PHE A 1 94 ? -8.849 -3.287 -7.696 1.00 94.88 94 PHE A N 1
ATOM 721 C CA . PHE A 1 94 ? -8.786 -4.633 -8.273 1.00 94.88 94 PHE A CA 1
ATOM 722 C C . PHE A 1 94 ? -9.648 -4.758 -9.531 1.00 94.88 94 PHE A C 1
ATOM 724 O O . PHE A 1 94 ? -9.169 -5.255 -10.549 1.00 94.88 94 PHE A O 1
ATOM 731 N N . LYS A 1 95 ? -10.893 -4.267 -9.491 1.00 94.88 95 LYS A N 1
ATOM 732 C CA . LYS A 1 95 ? -11.795 -4.254 -10.657 1.00 94.88 95 LYS A CA 1
ATOM 733 C C . LYS A 1 95 ? -11.261 -3.380 -11.794 1.00 94.88 95 LYS A C 1
ATOM 735 O O . LYS A 1 95 ? -11.487 -3.694 -12.957 1.00 94.88 95 LYS A O 1
ATOM 740 N N . GLY A 1 96 ? -10.523 -2.322 -11.463 1.00 92.69 96 GLY A N 1
ATOM 741 C CA . GLY A 1 96 ? -9.832 -1.450 -12.412 1.00 92.69 96 GLY A CA 1
ATOM 742 C C . GLY A 1 96 ? -8.547 -2.036 -13.007 1.00 92.69 96 GLY A C 1
ATOM 743 O O . GLY A 1 96 ? -7.837 -1.323 -13.715 1.00 92.69 96 GLY A O 1
ATOM 744 N N . GLY A 1 97 ? -8.218 -3.302 -12.725 1.00 92.06 97 GLY A N 1
ATOM 745 C CA . GLY A 1 97 ? -7.022 -3.965 -13.250 1.00 92.06 97 GLY A CA 1
ATOM 746 C C . GLY A 1 97 ? -5.733 -3.581 -12.525 1.00 92.06 97 GLY A C 1
ATOM 747 O O . GLY A 1 97 ? -4.664 -3.698 -13.114 1.00 92.06 97 GLY A O 1
ATOM 748 N N . LYS A 1 98 ? -5.828 -3.120 -11.269 1.00 93.25 98 LYS A N 1
ATOM 749 C CA . LYS A 1 98 ? -4.680 -2.753 -10.424 1.00 93.25 98 LYS A CA 1
ATOM 750 C C . LYS A 1 98 ? -3.789 -1.660 -11.035 1.00 93.25 98 LYS A C 1
ATOM 752 O O . LYS A 1 98 ? -2.569 -1.709 -10.942 1.00 93.25 98 LYS A O 1
ATOM 757 N N . ARG A 1 99 ? -4.400 -0.668 -11.688 1.00 93.31 99 ARG A N 1
ATOM 758 C CA . ARG A 1 99 ? -3.670 0.448 -12.310 1.00 93.31 99 ARG A CA 1
ATOM 759 C C . ARG A 1 99 ? -3.070 1.368 -11.246 1.00 93.31 99 ARG A C 1
ATOM 761 O O . ARG A 1 99 ? -3.798 1.842 -10.376 1.00 93.31 99 ARG A O 1
ATOM 768 N N . PHE A 1 100 ? -1.777 1.648 -11.340 1.00 94.69 100 PHE A N 1
ATOM 769 C CA . PHE A 1 100 ? -1.071 2.579 -10.459 1.00 94.69 100 PHE A CA 1
ATOM 770 C C . PHE A 1 100 ? -1.240 4.005 -10.986 1.00 94.69 100 PHE A C 1
ATOM 772 O O . PHE A 1 100 ? -0.527 4.447 -11.879 1.00 94.69 100 PHE A O 1
ATOM 779 N N . ARG A 1 101 ? -2.290 4.686 -10.525 1.00 92.88 101 ARG A N 1
ATOM 780 C CA . ARG A 1 101 ? -2.619 6.058 -10.928 1.00 92.88 101 ARG A CA 1
ATOM 781 C C . ARG A 1 101 ? -3.488 6.732 -9.880 1.00 92.88 101 ARG A C 1
ATOM 783 O O . ARG A 1 101 ? -4.085 6.063 -9.035 1.00 92.88 101 ARG A O 1
ATOM 790 N N . ALA A 1 102 ? -3.639 8.048 -10.013 1.00 89.31 102 ALA A N 1
ATOM 791 C CA . ALA A 1 102 ? -4.657 8.786 -9.282 1.00 89.31 102 ALA A CA 1
ATOM 792 C C . ALA A 1 102 ? -6.051 8.189 -9.541 1.00 89.31 102 ALA A C 1
ATOM 794 O O . ALA A 1 102 ? -6.388 7.769 -10.660 1.00 89.31 102 ALA A O 1
ATOM 795 N N . LEU A 1 103 ? -6.854 8.137 -8.481 1.00 88.81 103 LEU A N 1
ATOM 796 C CA . LEU A 1 103 ? -8.238 7.693 -8.548 1.00 88.81 103 LEU A CA 1
ATOM 797 C C . LEU A 1 103 ? -9.078 8.759 -9.251 1.00 88.81 103 LEU A C 1
ATOM 799 O O . LEU A 1 103 ? -8.912 9.955 -9.030 1.00 88.81 103 LEU A O 1
ATOM 803 N N . THR A 1 104 ? -10.011 8.326 -10.092 1.00 91.94 104 THR A N 1
ATOM 804 C CA . THR A 1 104 ? -11.045 9.229 -10.604 1.00 91.94 104 THR A CA 1
ATOM 805 C C . THR A 1 104 ? -12.016 9.602 -9.476 1.00 91.94 104 THR A C 1
ATOM 807 O O . THR A 1 104 ? -12.191 8.808 -8.545 1.00 91.94 104 THR A O 1
ATOM 810 N N . PRO A 1 105 ? -12.740 10.735 -9.573 1.00 91.88 105 PRO A N 1
ATOM 811 C CA . PRO A 1 105 ? -13.754 11.102 -8.580 1.00 91.88 105 PRO A CA 1
ATOM 812 C C . PRO A 1 105 ? -14.796 10.000 -8.348 1.00 91.88 105 PRO A C 1
ATOM 814 O O . PRO A 1 105 ? -15.219 9.751 -7.221 1.00 91.88 105 PRO A O 1
ATOM 817 N N . LYS A 1 106 ? -15.169 9.283 -9.416 1.00 93.56 106 LYS A N 1
ATOM 818 C CA . LYS A 1 106 ? -16.081 8.144 -9.329 1.00 93.56 106 LYS A CA 1
ATOM 819 C C . LYS A 1 106 ? -15.470 6.980 -8.547 1.00 93.56 106 LYS A C 1
ATOM 821 O O . LYS A 1 106 ? -16.133 6.437 -7.676 1.00 93.56 106 LYS A O 1
ATOM 826 N N . GLU A 1 107 ? -14.223 6.599 -8.828 1.00 94.12 107 GLU A N 1
ATOM 827 C CA . GLU A 1 107 ? -13.554 5.510 -8.099 1.00 94.12 107 GLU A CA 1
ATOM 828 C C . GLU A 1 107 ? -13.369 5.844 -6.616 1.00 94.12 107 GLU A C 1
ATOM 830 O O . GLU A 1 107 ? -13.589 4.984 -5.767 1.00 94.12 107 GLU A O 1
ATOM 835 N N . ALA A 1 108 ? -13.016 7.093 -6.304 1.00 92.62 108 ALA A N 1
ATOM 836 C CA . ALA A 1 108 ? -12.930 7.598 -4.939 1.00 92.62 108 ALA A CA 1
ATOM 837 C C . ALA A 1 108 ? -14.279 7.480 -4.201 1.00 92.62 108 ALA A C 1
ATOM 839 O O . ALA A 1 108 ? -14.328 6.994 -3.066 1.00 92.62 108 ALA A O 1
ATOM 840 N N . LEU A 1 109 ? -15.379 7.863 -4.861 1.00 93.31 109 LEU A N 1
ATOM 841 C CA . LEU A 1 109 ? -16.734 7.747 -4.321 1.00 93.31 109 LEU A CA 1
ATOM 842 C C . LEU A 1 109 ? -17.166 6.282 -4.143 1.00 93.31 109 LEU A C 1
ATOM 844 O O . LEU A 1 109 ? -17.566 5.893 -3.044 1.00 93.31 109 LEU A O 1
ATOM 848 N N . ASP A 1 110 ? -17.045 5.464 -5.191 1.00 94.56 110 ASP A N 1
ATOM 849 C CA . ASP A 1 110 ? -17.424 4.043 -5.199 1.00 94.56 110 ASP A CA 1
ATOM 850 C C . ASP A 1 110 ? -16.614 3.244 -4.166 1.00 94.56 110 ASP A C 1
ATOM 852 O O . ASP A 1 110 ? -17.130 2.359 -3.481 1.00 94.56 110 ASP A O 1
ATOM 856 N N . GLY A 1 111 ? -15.330 3.579 -4.036 1.00 92.94 111 GLY A N 1
ATOM 857 C CA . GLY A 1 111 ? -14.403 2.975 -3.091 1.00 92.94 111 GLY A CA 1
ATOM 858 C C . GLY A 1 111 ? -14.533 3.501 -1.668 1.00 92.94 111 GLY A C 1
ATOM 859 O O . GLY A 1 111 ? -13.817 3.024 -0.789 1.00 92.94 111 GLY A O 1
ATOM 860 N N . LYS A 1 112 ? -15.437 4.460 -1.430 1.00 94.44 112 LYS A N 1
ATOM 861 C CA . LYS A 1 112 ? -15.646 5.103 -0.130 1.00 94.44 112 LYS A CA 1
ATOM 862 C C . LYS A 1 112 ? -14.332 5.596 0.477 1.00 94.44 112 LYS A C 1
ATOM 864 O O . LYS A 1 112 ? -14.062 5.357 1.650 1.00 94.44 112 LYS A O 1
ATOM 869 N N . ILE A 1 113 ? -13.514 6.287 -0.321 1.00 93.25 113 ILE A N 1
ATOM 870 C CA . ILE A 1 113 ? -12.191 6.758 0.116 1.00 93.25 113 ILE A CA 1
ATOM 871 C C . ILE A 1 113 ? -12.275 7.611 1.391 1.00 93.25 113 ILE A C 1
ATOM 873 O O . ILE A 1 113 ? -11.397 7.537 2.237 1.00 93.25 113 ILE A O 1
ATOM 877 N N . LYS A 1 114 ? -13.380 8.342 1.585 1.00 92.56 114 LYS A N 1
ATOM 878 C CA . LYS A 1 114 ? -13.654 9.140 2.790 1.00 92.56 114 LYS A CA 1
ATOM 879 C C . LYS A 1 114 ? -13.751 8.338 4.095 1.00 92.56 114 LYS A C 1
ATOM 881 O O . LYS A 1 114 ? -13.693 8.935 5.158 1.00 92.56 114 LYS A O 1
ATOM 886 N N . ASP A 1 115 ? -13.943 7.020 4.009 1.00 93.88 115 ASP A N 1
ATOM 887 C CA . ASP A 1 115 ? -14.022 6.106 5.156 1.00 93.88 115 ASP A CA 1
ATOM 888 C C . ASP A 1 115 ? -12.699 5.333 5.354 1.00 93.88 115 ASP A C 1
ATOM 890 O O . ASP A 1 115 ? -12.638 4.347 6.103 1.00 93.88 115 ASP A O 1
ATOM 894 N N . LEU A 1 116 ? -11.635 5.713 4.635 1.00 94.25 116 LEU A N 1
ATOM 895 C CA . LEU A 1 116 ? -10.348 5.022 4.678 1.00 94.25 116 LEU A CA 1
ATOM 896 C C . LEU A 1 116 ? -9.663 5.175 6.042 1.00 94.25 116 LEU A C 1
ATOM 898 O O . LEU A 1 116 ? -9.054 4.222 6.518 1.00 94.25 116 LEU A O 1
ATOM 902 N N . ASP A 1 117 ? -9.877 6.302 6.721 1.00 92.31 117 ASP A N 1
ATOM 903 C CA . ASP A 1 117 ? -9.437 6.565 8.096 1.00 92.31 117 ASP A CA 1
ATOM 904 C C . ASP A 1 117 ? -9.977 5.557 9.125 1.00 92.31 117 ASP A C 1
ATOM 906 O O . ASP A 1 117 ? -9.329 5.263 10.129 1.00 92.31 117 ASP A O 1
ATOM 910 N N . LYS A 1 118 ? -11.155 4.988 8.858 1.00 91.88 118 LYS A N 1
ATOM 911 C CA . LYS A 1 118 ? -11.813 3.988 9.711 1.00 91.88 118 LYS A CA 1
ATOM 912 C C . LYS A 1 118 ? -11.504 2.567 9.268 1.00 91.88 118 LYS A C 1
ATOM 914 O O . LYS A 1 118 ? -11.276 1.688 10.098 1.00 91.88 118 LYS A O 1
ATOM 919 N N . THR A 1 119 ? -11.536 2.324 7.960 1.00 94.38 119 THR A N 1
ATOM 920 C CA . THR A 1 119 ? -11.413 0.971 7.398 1.00 94.38 119 THR A CA 1
ATOM 921 C C . THR A 1 119 ? -9.966 0.497 7.319 1.00 94.38 119 THR A C 1
ATOM 923 O O . THR A 1 119 ? -9.707 -0.685 7.541 1.00 94.38 119 THR A O 1
ATOM 926 N N . TRP A 1 120 ? -9.006 1.394 7.071 1.00 95.31 120 TRP A N 1
ATOM 927 C CA . TRP A 1 120 ? -7.600 1.012 6.969 1.00 95.31 120 TRP A CA 1
ATOM 928 C C . TRP A 1 120 ? -7.019 0.493 8.291 1.00 95.31 120 TRP A C 1
ATOM 930 O O . TRP A 1 120 ? -6.462 -0.603 8.261 1.00 95.31 120 TRP A O 1
ATOM 940 N N . PRO A 1 121 ? -7.189 1.152 9.461 1.00 93.69 121 PRO A N 1
ATOM 941 C CA . PRO A 1 121 ? -6.638 0.631 10.717 1.00 93.69 121 PRO A CA 1
ATOM 942 C C . PRO A 1 121 ? -7.212 -0.735 11.107 1.00 93.69 121 PRO A C 1
ATOM 944 O O . PRO A 1 121 ? -6.492 -1.581 11.643 1.00 93.69 121 PRO A O 1
ATOM 947 N N . LEU A 1 122 ? -8.495 -0.973 10.810 1.00 93.81 122 LEU A N 1
ATOM 948 C CA . LEU A 1 122 ? -9.142 -2.269 11.020 1.00 93.81 122 LEU A CA 1
ATOM 949 C C . LEU A 1 122 ? -8.499 -3.349 10.141 1.00 93.81 122 LEU A C 1
ATOM 951 O O . LEU A 1 122 ? -8.132 -4.417 10.633 1.00 93.81 122 LEU A O 1
ATOM 955 N N . TRP A 1 123 ? -8.327 -3.067 8.849 1.00 96.50 123 TRP A N 1
ATOM 956 C CA . TRP A 1 123 ? -7.701 -4.007 7.925 1.00 96.50 123 TRP A CA 1
ATOM 957 C C . TRP A 1 123 ? -6.236 -4.266 8.260 1.00 96.50 123 TRP A C 1
ATOM 959 O O . TRP A 1 123 ? -5.834 -5.423 8.343 1.00 96.50 123 TRP A O 1
ATOM 969 N N . TRP A 1 124 ? -5.460 -3.212 8.525 1.00 96.00 124 TRP A N 1
ATOM 970 C CA . TRP A 1 124 ? -4.067 -3.316 8.951 1.00 96.00 124 TRP A CA 1
ATOM 971 C C . TRP A 1 124 ? -3.945 -4.225 10.173 1.00 96.00 124 TRP A C 1
ATOM 973 O O . TRP A 1 124 ? -3.145 -5.158 10.184 1.00 96.00 124 TRP A O 1
ATOM 983 N N . SER A 1 125 ? -4.820 -4.043 11.161 1.00 94.94 125 SER A N 1
ATOM 984 C CA . SER A 1 125 ? -4.842 -4.900 12.346 1.00 94.94 125 SER A CA 1
ATOM 985 C C . SER A 1 125 ? -5.221 -6.347 12.031 1.00 94.94 125 SER A C 1
ATOM 987 O O . SER A 1 125 ? -4.711 -7.259 12.673 1.00 94.94 125 SER A O 1
ATOM 989 N N . THR A 1 126 ? -6.066 -6.575 11.028 1.00 95.31 126 THR A N 1
ATOM 990 C CA . THR A 1 126 ? -6.486 -7.920 10.609 1.00 95.31 126 THR A CA 1
ATOM 991 C C . THR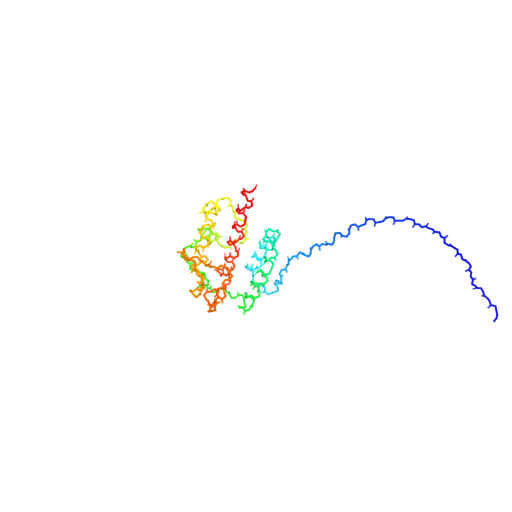 A 1 126 ? -5.379 -8.691 9.885 1.00 95.31 126 THR A C 1
ATOM 993 O O . THR A 1 126 ? -5.307 -9.908 10.012 1.00 95.31 126 THR A O 1
ATOM 996 N N . ILE A 1 127 ? -4.530 -8.013 9.107 1.00 95.81 127 ILE A N 1
ATOM 997 C CA . ILE A 1 127 ? -3.466 -8.673 8.327 1.00 95.81 127 ILE A CA 1
ATOM 998 C C . ILE A 1 127 ? -2.166 -8.855 9.116 1.00 95.81 127 ILE A C 1
ATOM 1000 O O . ILE A 1 127 ? -1.294 -9.611 8.693 1.00 95.81 127 ILE A O 1
ATOM 1004 N N . ASN A 1 128 ? -2.017 -8.140 10.232 1.00 94.75 128 ASN A N 1
ATOM 1005 C CA . ASN A 1 128 ? -0.834 -8.232 11.074 1.00 94.75 128 ASN A CA 1
ATOM 1006 C C . ASN A 1 128 ? -0.817 -9.532 11.893 1.00 94.75 128 ASN A C 1
ATOM 1008 O O . ASN A 1 128 ? -1.885 -10.010 12.279 1.00 94.75 128 ASN A O 1
ATOM 1012 N N . PRO A 1 129 ? 0.379 -10.060 12.212 1.00 93.81 129 PRO A N 1
ATOM 1013 C CA . PRO A 1 129 ? 0.518 -11.245 13.049 1.00 93.81 129 PRO A CA 1
ATOM 1014 C C . PRO A 1 129 ? -0.179 -11.119 14.412 1.00 93.81 129 PRO A C 1
ATOM 1016 O O . PRO A 1 129 ? -0.260 -10.031 14.988 1.00 93.81 129 PRO A O 1
ATOM 1019 N N . ASP A 1 130 ? -0.618 -12.251 14.961 1.00 91.94 130 ASP A N 1
ATOM 1020 C CA . ASP A 1 130 ? -1.331 -12.307 16.246 1.00 91.94 130 ASP A CA 1
ATOM 1021 C C . ASP A 1 130 ? -0.458 -11.921 17.445 1.00 91.94 130 ASP A C 1
ATOM 1023 O O . ASP A 1 130 ? -0.978 -11.435 18.444 1.00 91.94 130 ASP A O 1
ATOM 1027 N N . TRP A 1 131 ? 0.863 -12.100 17.343 1.00 92.81 131 TRP A N 1
ATOM 1028 C CA . TRP A 1 131 ? 1.800 -11.762 18.418 1.00 92.81 131 TRP A CA 1
ATOM 1029 C C . TRP A 1 131 ? 1.959 -10.252 18.630 1.00 92.81 131 TRP A C 1
ATOM 1031 O O . TRP A 1 131 ? 2.493 -9.838 19.658 1.00 92.81 131 TRP A O 1
ATOM 1041 N N . ARG A 1 132 ? 1.526 -9.416 17.675 1.00 94.06 132 ARG A N 1
ATOM 1042 C CA . ARG A 1 132 ? 1.612 -7.963 17.826 1.00 94.06 132 ARG A CA 1
ATOM 1043 C C . ARG A 1 132 ? 0.654 -7.478 18.905 1.00 94.06 132 ARG A C 1
ATOM 1045 O O . ARG A 1 132 ? -0.497 -7.905 18.957 1.00 94.06 132 ARG A O 1
ATOM 1052 N N . GLU A 1 133 ? 1.119 -6.528 19.710 1.00 93.69 133 GLU A N 1
ATOM 1053 C CA . GLU A 1 133 ? 0.307 -5.903 20.750 1.00 93.69 133 GLU A CA 1
ATOM 1054 C C . GLU A 1 133 ? -0.916 -5.191 20.156 1.00 93.69 133 GLU A C 1
ATOM 1056 O O . GLU A 1 133 ? -0.835 -4.524 19.114 1.00 93.69 133 GLU A O 1
ATOM 1061 N N . ARG A 1 134 ? -2.056 -5.336 20.838 1.00 93.31 134 ARG A N 1
ATOM 1062 C CA . ARG A 1 134 ? -3.342 -4.767 20.438 1.00 93.31 134 ARG A CA 1
ATOM 1063 C C . ARG A 1 134 ? -3.994 -4.024 21.593 1.00 93.31 134 ARG A C 1
ATOM 1065 O O . ARG A 1 134 ? -3.915 -4.457 22.738 1.00 93.31 134 ARG A O 1
ATOM 1072 N N . ASP A 1 135 ? -4.671 -2.928 21.270 1.00 92.94 135 ASP A N 1
ATOM 1073 C CA . ASP A 1 135 ? -5.482 -2.185 22.228 1.00 92.94 135 ASP A CA 1
ATOM 1074 C C . ASP A 1 135 ? -6.807 -2.908 22.548 1.00 92.94 135 ASP A C 1
ATOM 1076 O O . ASP A 1 135 ? -7.146 -3.954 21.985 1.00 92.94 135 ASP A O 1
ATOM 1080 N N . ASN A 1 136 ? -7.604 -2.323 23.445 1.00 93.44 136 ASN A N 1
ATOM 1081 C CA . ASN A 1 136 ? -8.919 -2.854 23.825 1.00 93.44 136 ASN A CA 1
ATOM 1082 C C . ASN A 1 136 ? -9.958 -2.851 22.681 1.00 93.44 136 ASN A C 1
ATOM 1084 O O . ASN A 1 136 ? -11.028 -3.439 22.829 1.00 93.44 136 ASN A O 1
ATOM 1088 N N . THR A 1 137 ? -9.653 -2.213 21.547 1.00 90.88 137 THR A N 1
ATOM 1089 C CA . THR A 1 137 ? -10.448 -2.229 20.312 1.00 90.88 137 THR A CA 1
ATOM 1090 C C . THR A 1 137 ? -9.868 -3.162 19.246 1.00 90.88 137 THR A C 1
ATOM 1092 O O . THR A 1 137 ? -10.317 -3.140 18.098 1.00 90.88 137 THR A O 1
ATOM 1095 N N . ASN A 1 138 ? -8.906 -4.012 19.627 1.00 89.56 138 ASN A N 1
ATOM 1096 C CA . ASN A 1 138 ? -8.211 -4.971 18.771 1.00 89.56 138 ASN A CA 1
ATOM 1097 C C . ASN A 1 138 ? -7.326 -4.330 17.678 1.00 89.56 138 ASN A C 1
ATOM 1099 O O . ASN A 1 138 ? -6.963 -4.997 16.700 1.00 89.56 138 ASN A O 1
ATOM 1103 N N . LYS A 1 139 ? -6.965 -3.048 17.823 1.00 91.81 139 LYS A N 1
ATOM 1104 C CA . LYS A 1 139 ? -6.077 -2.344 16.888 1.00 91.81 139 LYS A CA 1
ATOM 1105 C C . LYS A 1 139 ? -4.623 -2.492 17.293 1.00 91.81 139 LYS A C 1
ATOM 1107 O O . LYS A 1 139 ? -4.308 -2.483 18.475 1.00 91.81 139 LYS A O 1
ATOM 1112 N N . ILE A 1 140 ? -3.739 -2.577 16.305 1.00 92.69 140 ILE A N 1
ATOM 1113 C CA . ILE A 1 140 ? -2.292 -2.676 16.527 1.00 92.69 140 ILE A CA 1
ATOM 1114 C C . ILE A 1 140 ? -1.760 -1.440 17.257 1.00 92.69 140 ILE A C 1
ATOM 1116 O O . ILE A 1 140 ? -1.948 -0.314 16.790 1.00 92.69 140 ILE A O 1
ATOM 1120 N N . VAL A 1 141 ? -1.032 -1.669 18.349 1.00 91.00 141 VAL A N 1
ATOM 1121 C CA . VAL A 1 141 ? -0.281 -0.631 19.063 1.00 91.00 141 VAL A CA 1
ATOM 1122 C C . VAL A 1 141 ? 1.043 -0.384 18.334 1.00 91.00 141 VAL A C 1
ATOM 1124 O O . VAL A 1 141 ? 1.835 -1.305 18.102 1.00 91.00 141 VAL A O 1
ATOM 1127 N N . LEU A 1 142 ? 1.274 0.865 17.922 1.00 86.50 142 LEU A N 1
ATOM 1128 C CA . LEU A 1 142 ? 2.509 1.282 17.253 1.00 86.50 142 LEU A CA 1
ATOM 1129 C C . LEU A 1 142 ? 3.657 1.398 18.264 1.00 86.50 142 LEU A C 1
ATOM 1131 O O . LEU A 1 142 ? 3.453 1.883 19.370 1.00 86.50 142 LEU A O 1
ATOM 1135 N N . GLY A 1 143 ? 4.864 0.991 17.863 1.00 81.56 143 GLY A N 1
ATOM 1136 C CA . GLY A 1 143 ? 6.062 1.081 18.709 1.00 81.56 143 GLY A CA 1
ATOM 1137 C C . GLY A 1 143 ? 6.189 -0.007 19.779 1.00 81.56 143 GLY A C 1
ATOM 1138 O O . GLY A 1 143 ? 7.080 0.090 20.615 1.00 81.56 143 GLY A O 1
ATOM 1139 N N . SER A 1 144 ? 5.333 -1.033 19.748 1.00 80.25 144 SER A N 1
ATOM 1140 C CA . SER A 1 144 ? 5.482 -2.218 20.595 1.00 80.25 144 SER A CA 1
ATOM 1141 C C . SER A 1 144 ? 6.720 -3.031 20.197 1.00 80.25 144 SER A C 1
ATOM 1143 O O . SER A 1 144 ? 7.028 -3.184 19.014 1.00 80.25 144 SER A O 1
ATOM 1145 N N . ASP A 1 145 ? 7.425 -3.565 21.191 1.00 72.81 145 ASP A N 1
ATOM 1146 C CA . ASP A 1 145 ? 8.675 -4.331 21.082 1.00 72.81 145 ASP A CA 1
ATOM 1147 C C . ASP A 1 145 ? 8.445 -5.849 20.971 1.00 72.81 145 ASP A C 1
ATOM 1149 O O . ASP A 1 145 ? 9.350 -6.657 21.205 1.00 72.81 145 ASP A O 1
ATOM 1153 N N . GLY A 1 146 ? 7.228 -6.240 20.576 1.00 76.31 146 GLY A N 1
ATOM 1154 C CA . GLY A 1 146 ? 6.843 -7.634 20.403 1.00 76.31 146 GLY A CA 1
ATOM 1155 C C . GLY A 1 146 ? 7.814 -8.395 19.498 1.00 76.31 146 GLY A C 1
ATOM 1156 O O . GLY A 1 146 ? 8.312 -7.875 18.498 1.00 76.31 146 GLY A O 1
ATOM 1157 N N . GLN A 1 147 ? 8.069 -9.651 19.854 1.00 84.44 147 GLN A N 1
ATOM 1158 C CA . GLN A 1 147 ? 8.908 -10.564 19.087 1.00 84.44 147 GLN A CA 1
ATOM 1159 C C . GLN A 1 147 ? 8.040 -11.691 18.539 1.00 84.44 147 GLN A C 1
ATOM 1161 O O . GLN A 1 147 ? 7.292 -12.333 19.277 1.00 84.44 147 GLN A O 1
ATOM 1166 N N . GLY A 1 148 ? 8.160 -11.953 17.246 1.00 89.75 148 GLY A N 1
ATOM 1167 C CA . GLY A 1 148 ? 7.458 -13.045 16.603 1.00 89.75 148 GLY A CA 1
ATOM 1168 C C . GLY A 1 148 ? 7.696 -13.067 15.105 1.00 89.75 148 GLY A C 1
ATOM 1169 O O . GLY A 1 148 ? 8.478 -12.291 14.557 1.00 89.75 148 GLY A O 1
ATOM 1170 N N . ASP A 1 149 ? 7.018 -13.996 14.447 1.00 91.69 149 ASP A N 1
ATOM 1171 C CA . ASP A 1 149 ? 7.199 -14.247 13.029 1.00 91.69 149 ASP A CA 1
ATOM 1172 C C . ASP A 1 149 ? 6.399 -13.271 12.146 1.00 91.69 149 ASP A C 1
ATOM 1174 O O . ASP A 1 149 ? 5.183 -13.110 12.293 1.00 91.69 149 ASP A O 1
ATOM 1178 N N . TRP A 1 150 ? 7.086 -12.638 11.198 1.00 91.00 150 TRP A N 1
ATOM 1179 C CA . TRP A 1 150 ? 6.514 -11.715 10.222 1.00 91.00 150 TRP A CA 1
ATOM 1180 C C . TRP A 1 150 ? 6.025 -12.396 8.936 1.00 91.00 150 TRP A C 1
ATOM 1182 O O . TRP A 1 150 ? 5.526 -11.703 8.048 1.00 91.00 150 TRP A O 1
ATOM 1192 N N . LEU A 1 151 ? 6.092 -13.731 8.821 1.00 91.62 151 LEU A N 1
ATOM 1193 C CA . LEU A 1 151 ? 5.656 -14.472 7.626 1.00 91.62 151 LEU A CA 1
ATOM 1194 C C . LEU A 1 151 ? 4.228 -14.132 7.161 1.00 91.62 151 LEU A C 1
ATOM 1196 O O . LEU A 1 151 ? 3.954 -14.182 5.963 1.00 91.62 151 LEU A O 1
ATOM 1200 N N . ALA A 1 152 ? 3.319 -13.734 8.060 1.00 91.75 152 ALA A N 1
ATOM 1201 C CA . ALA A 1 152 ? 1.972 -13.296 7.675 1.00 91.75 152 ALA A CA 1
ATOM 1202 C C . ALA A 1 152 ? 1.982 -12.070 6.738 1.00 91.75 152 ALA A C 1
ATOM 1204 O O . ALA A 1 152 ? 1.117 -11.951 5.864 1.00 91.75 152 ALA A O 1
ATOM 1205 N N . LEU A 1 153 ? 2.979 -11.190 6.892 1.00 93.06 153 LEU A N 1
ATOM 1206 C CA . LEU A 1 153 ? 3.195 -10.024 6.040 1.00 93.06 153 LEU A CA 1
ATOM 1207 C C . LEU A 1 153 ? 4.053 -10.317 4.808 1.00 93.06 153 LEU A C 1
ATOM 1209 O O . LEU A 1 153 ? 4.046 -9.488 3.899 1.00 93.06 153 LEU A O 1
ATOM 1213 N N . ASN A 1 154 ? 4.714 -11.481 4.737 1.00 93.50 154 ASN A N 1
ATOM 1214 C CA . ASN A 1 154 ? 5.516 -11.893 3.586 1.00 93.50 154 ASN A CA 1
ATOM 1215 C C . ASN A 1 154 ? 4.615 -12.238 2.386 1.00 93.50 154 ASN A C 1
ATOM 1217 O O . ASN A 1 154 ? 4.261 -13.391 2.121 1.00 93.50 154 ASN A O 1
ATOM 1221 N N . LYS A 1 155 ? 4.171 -11.186 1.702 1.00 95.00 155 LYS A N 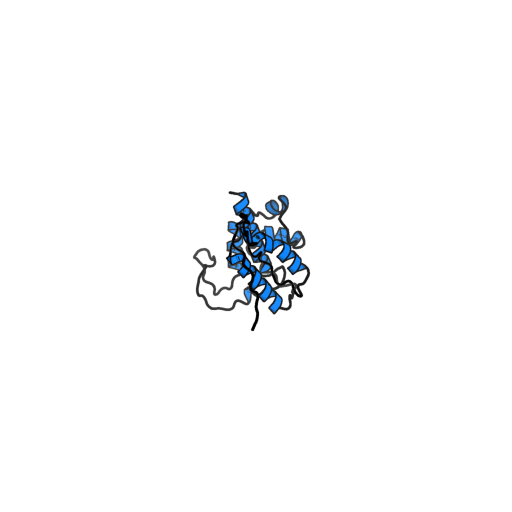1
ATOM 1222 C CA . LYS A 1 155 ? 3.301 -11.220 0.536 1.00 95.00 155 LYS A CA 1
ATOM 1223 C C . LYS A 1 155 ? 3.928 -10.376 -0.560 1.00 95.00 155 LYS A C 1
ATOM 1225 O O . LYS A 1 155 ? 4.173 -9.189 -0.358 1.00 95.00 155 LYS A O 1
ATOM 1230 N N . LEU A 1 156 ? 4.139 -11.011 -1.704 1.00 94.25 156 LEU A N 1
ATOM 1231 C CA . LEU A 1 156 ? 4.895 -10.470 -2.827 1.00 94.25 156 LEU A CA 1
ATOM 1232 C C . LEU A 1 156 ? 3.989 -9.836 -3.883 1.00 94.25 156 LEU A C 1
ATOM 1234 O O . LEU A 1 156 ? 2.782 -10.116 -3.957 1.00 94.25 156 LEU A O 1
ATOM 1238 N N . GLY A 1 157 ? 4.590 -9.018 -4.737 1.00 94.94 157 GLY A N 1
ATOM 1239 C CA . GLY A 1 157 ? 3.947 -8.460 -5.911 1.00 94.94 157 GLY A CA 1
ATOM 1240 C C . GLY A 1 157 ? 2.837 -7.443 -5.606 1.00 94.94 157 GLY A C 1
ATOM 1241 O O . GLY A 1 157 ? 2.615 -7.023 -4.466 1.00 94.94 157 GLY A O 1
ATOM 1242 N N . PRO A 1 158 ? 2.031 -7.071 -6.623 1.00 94.62 158 PRO A N 1
ATOM 1243 C CA . PRO A 1 158 ? 1.081 -5.958 -6.526 1.00 94.62 158 PRO A CA 1
ATOM 1244 C C . PRO A 1 158 ? -0.001 -6.074 -5.450 1.00 94.62 158 PRO A C 1
ATOM 1246 O O . PRO A 1 158 ? -0.704 -5.113 -5.151 1.00 94.62 158 PRO A O 1
ATOM 1249 N N . CYS A 1 159 ? -0.221 -7.284 -4.947 1.00 94.12 159 CYS A N 1
ATOM 1250 C CA . CYS A 1 159 ? -1.262 -7.600 -3.979 1.00 94.12 159 CYS A CA 1
ATOM 1251 C C . CYS A 1 159 ? -0.753 -7.679 -2.533 1.00 94.12 159 CYS A C 1
ATOM 1253 O O . CYS A 1 159 ? -1.578 -7.789 -1.620 1.00 94.12 159 CYS A O 1
ATOM 1255 N N . GLY A 1 160 ? 0.570 -7.688 -2.359 1.00 94.81 160 GLY A N 1
ATOM 1256 C CA . GLY A 1 160 ? 1.251 -7.776 -1.081 1.00 94.81 160 GLY A CA 1
ATOM 1257 C C . GLY A 1 160 ? 1.444 -6.409 -0.443 1.00 94.81 160 GLY A C 1
ATOM 1258 O O . GLY A 1 160 ? 0.516 -5.596 -0.423 1.00 94.81 160 GLY A O 1
ATOM 1259 N N . ILE A 1 161 ? 2.643 -6.143 0.077 1.00 95.44 161 ILE A N 1
ATOM 1260 C CA . ILE A 1 161 ? 2.925 -4.910 0.829 1.00 95.44 161 ILE A CA 1
ATOM 1261 C C . ILE A 1 161 ? 2.661 -3.639 0.008 1.00 95.44 161 ILE A C 1
ATOM 1263 O O . ILE A 1 161 ? 2.171 -2.649 0.553 1.00 95.44 161 ILE A O 1
ATOM 1267 N N . LEU A 1 162 ? 2.839 -3.694 -1.318 1.00 96.25 162 LEU A N 1
ATOM 1268 C CA . LEU A 1 162 ? 2.505 -2.592 -2.221 1.00 96.25 162 LEU A CA 1
ATOM 1269 C C . LEU A 1 162 ? 1.056 -2.109 -2.052 1.00 96.25 162 LEU A C 1
ATOM 1271 O O . LEU A 1 162 ? 0.790 -0.911 -2.079 1.00 96.25 162 LEU A O 1
ATOM 1275 N N . LEU A 1 163 ? 0.103 -3.014 -1.821 1.00 96.38 163 LEU A N 1
ATOM 1276 C CA . LEU A 1 163 ? -1.291 -2.636 -1.597 1.00 96.38 163 LEU A CA 1
ATOM 1277 C C . LEU A 1 163 ? -1.469 -1.811 -0.309 1.00 96.38 163 LEU A C 1
ATOM 1279 O O . LEU A 1 163 ? -2.318 -0.919 -0.260 1.00 96.38 163 LEU A O 1
ATOM 1283 N N . VAL A 1 164 ? -0.681 -2.098 0.729 1.00 96.50 164 VAL A N 1
ATOM 1284 C CA . VAL A 1 164 ? -0.689 -1.332 1.983 1.00 96.50 164 VAL A CA 1
ATOM 1285 C C . VAL A 1 164 ? -0.154 0.075 1.726 1.00 96.50 164 VAL A C 1
ATOM 1287 O O . VAL A 1 164 ? -0.804 1.044 2.116 1.00 96.50 164 VAL A O 1
ATOM 1290 N N . ILE A 1 165 ? 0.964 0.179 0.999 1.00 96.88 165 ILE A N 1
ATOM 1291 C CA . ILE A 1 165 ? 1.592 1.444 0.587 1.00 96.88 165 ILE A CA 1
ATOM 1292 C C . ILE A 1 165 ? 0.606 2.297 -0.229 1.00 96.88 165 ILE A C 1
ATOM 1294 O O . ILE A 1 165 ? 0.390 3.466 0.085 1.00 96.88 165 ILE A O 1
ATOM 1298 N N . MET A 1 166 ? -0.078 1.702 -1.212 1.00 96.62 166 MET A N 1
ATOM 1299 C CA . MET A 1 166 ? -1.105 2.381 -2.017 1.00 96.62 166 MET A CA 1
ATOM 1300 C C . MET A 1 166 ? -2.245 2.944 -1.160 1.00 96.62 166 MET A C 1
ATOM 1302 O O . MET A 1 166 ? -2.680 4.076 -1.371 1.00 96.62 166 MET A O 1
ATOM 1306 N N . CYS A 1 167 ? -2.715 2.187 -0.162 1.00 96.38 167 CYS A N 1
ATOM 1307 C CA . CYS A 1 167 ? -3.751 2.684 0.740 1.00 96.38 167 CYS A CA 1
ATOM 1308 C C . CYS A 1 167 ? -3.292 3.911 1.542 1.00 96.38 167 CYS A C 1
ATOM 1310 O O . CYS A 1 167 ? -4.101 4.808 1.771 1.00 96.38 167 CYS A O 1
ATOM 1312 N N . LEU A 1 168 ? -2.022 3.972 1.953 1.00 95.19 168 LEU A N 1
ATOM 1313 C CA . LEU A 1 168 ? -1.482 5.131 2.669 1.00 95.19 168 LEU A CA 1
ATOM 1314 C C . LEU A 1 168 ? -1.465 6.384 1.785 1.00 95.19 168 LEU A C 1
ATOM 1316 O O . LEU A 1 168 ? -1.845 7.455 2.253 1.00 95.19 168 LEU A O 1
ATOM 1320 N N . VAL A 1 169 ? -1.111 6.245 0.502 1.00 95.00 169 VAL A N 1
ATOM 1321 C CA . VAL A 1 169 ? -1.166 7.353 -0.471 1.00 95.00 169 VAL A CA 1
ATOM 1322 C C . VAL A 1 169 ? -2.590 7.875 -0.624 1.00 95.00 169 VAL A C 1
ATOM 1324 O O . VAL A 1 169 ? -2.828 9.073 -0.493 1.00 95.00 169 VAL A O 1
ATOM 1327 N N . TRP A 1 170 ? -3.557 6.985 -0.852 1.00 94.75 170 TRP A N 1
ATOM 1328 C CA . TRP A 1 170 ? -4.964 7.375 -0.994 1.00 94.75 170 TRP A CA 1
ATOM 1329 C C . TRP A 1 170 ? -5.513 8.037 0.266 1.00 94.75 170 TRP A C 1
ATOM 1331 O O . TRP A 1 170 ? -6.294 8.984 0.182 1.00 94.75 170 TRP A O 1
ATOM 1341 N N . TRP A 1 171 ? -5.090 7.566 1.439 1.00 92.62 171 TRP A N 1
ATOM 1342 C CA . TRP A 1 171 ? -5.480 8.185 2.697 1.00 92.62 171 TRP A CA 1
ATOM 1343 C C . TRP A 1 171 ? -4.868 9.581 2.839 1.00 92.62 171 TRP A C 1
ATOM 1345 O O . TRP A 1 171 ? -5.578 10.526 3.177 1.00 92.62 171 TRP A O 1
ATOM 1355 N N . LYS A 1 172 ? -3.584 9.759 2.515 1.00 91.19 172 LYS A N 1
ATOM 1356 C CA . LYS A 1 172 ? -2.952 11.081 2.561 1.00 91.19 172 LYS A CA 1
ATOM 1357 C C . LYS A 1 172 ? -3.610 12.071 1.598 1.00 91.19 172 LYS A C 1
ATOM 1359 O O . LYS A 1 172 ? -3.879 13.196 2.005 1.00 91.19 172 LYS A O 1
ATOM 1364 N N . GLN A 1 173 ? -3.911 11.646 0.371 1.00 86.88 173 GLN A N 1
ATOM 1365 C CA . GLN A 1 173 ? -4.585 12.476 -0.635 1.00 86.88 173 GLN A CA 1
ATOM 1366 C C . GLN A 1 173 ? -5.945 12.978 -0.136 1.00 86.88 173 GLN A C 1
ATOM 1368 O O . GLN A 1 173 ? -6.236 14.163 -0.256 1.00 86.88 173 GLN A O 1
ATOM 1373 N N . LEU A 1 174 ? -6.725 12.119 0.534 1.00 84.06 174 LEU A N 1
ATOM 1374 C CA . LEU A 1 174 ? -7.972 12.538 1.179 1.00 84.06 174 LEU A CA 1
ATOM 1375 C C . LEU A 1 174 ? -7.748 13.657 2.204 1.00 84.06 174 LEU A C 1
ATOM 1377 O O . LEU A 1 174 ? -8.544 14.587 2.264 1.00 84.06 174 LEU A O 1
ATOM 1381 N N . LEU A 1 175 ? -6.708 13.557 3.038 1.00 83.81 175 LEU A N 1
ATOM 1382 C CA . LEU A 1 175 ? -6.439 14.565 4.068 1.00 83.81 175 LEU A CA 1
ATOM 1383 C C . LEU A 1 175 ? -6.055 15.919 3.461 1.00 83.81 175 LEU A C 1
ATOM 1385 O O . LEU A 1 175 ? -6.414 16.946 4.026 1.00 83.81 175 LEU A O 1
ATOM 1389 N N . SER A 1 176 ? -5.362 15.915 2.321 1.00 79.44 176 SER A N 1
ATOM 1390 C CA . SER A 1 176 ? -4.996 17.130 1.584 1.00 79.44 176 SER A CA 1
ATOM 1391 C C . SER A 1 176 ? -6.176 17.784 0.858 1.00 79.44 176 SER A C 1
ATOM 1393 O O . SER A 1 176 ? -6.185 19.000 0.717 1.00 79.44 176 SER A O 1
ATOM 1395 N N . ASP A 1 177 ? -7.186 17.016 0.441 1.00 68.88 177 ASP A N 1
ATOM 1396 C CA . ASP A 1 177 ? -8.402 17.559 -0.187 1.00 68.88 177 ASP A CA 1
ATOM 1397 C C . ASP A 1 177 ? -9.372 18.212 0.824 1.00 68.88 177 ASP A C 1
ATOM 1399 O O . ASP A 1 177 ? -10.328 18.879 0.427 1.00 68.88 177 ASP A O 1
ATOM 1403 N N . GLN A 1 178 ? -9.175 17.989 2.130 1.00 59.22 178 GLN A N 1
ATOM 1404 C CA . GLN A 1 178 ? -10.031 18.508 3.212 1.00 59.22 178 GLN A CA 1
ATOM 1405 C C . GLN A 1 178 ? -9.445 19.739 3.928 1.00 59.22 178 GLN A C 1
ATOM 1407 O O . GLN A 1 178 ? -10.111 20.297 4.803 1.00 59.22 178 GLN A O 1
ATOM 1412 N N . SER A 1 179 ? -8.209 20.128 3.600 1.00 51.19 179 SER A N 1
ATOM 1413 C CA . SER A 1 179 ? -7.483 21.281 4.159 1.00 51.19 179 SER A CA 1
ATOM 1414 C C . SER A 1 179 ? -7.535 22.486 3.234 1.00 51.19 179 SER A C 1
ATOM 1416 O O . SER A 1 179 ? -7.764 23.602 3.747 1.00 51.19 179 SER A O 1
#